Protein AF-X0TJZ3-F1 (afdb_monomer_lite)

Foldseek 3Di:
DFAAQAWWKKKKKWAAWKWKDFPPDTDTDDHHHQDIDIDIGTHDHGATDIDMDGDDDPVDDPPDPDDPDDDTDIAIFIGDPDDPDDDGHHGDHDDDDPVLVVLLVVLVVVVVVVVVVLCVVCVVLCVVPVVLLVVLVVQLVCLLPPNDQDPVDGSVNSLVVNLVVLVVQCVVDDVLSSLSSSLVSQLVSLLSVLCSVDVDQQDADDDDPPDPVVVLLQLLVQCVVPVDLCSPHRQPPPPNVSSVVNNVCCSRVNRRPSSVSSVVSSVVSVVVSCVRNVD

Radius of gyration: 23.25 Å; chains: 1; bounding box: 52×53×60 Å

Sequence (279 aa):
IVDAFKSSQVKVIYVGEATVDLGNGPTSLPPSYDRPATAILPLSSGDQRVVVEFHFDDGYRTGQPEPAGPYAMMKMHLLEGGQEDPAPSPLTTSSPLLIYQSIAILADMIILAFFLGLLALYWKCIKADWWVLAATAVLGAVIFYYLPESRWLPKTRAILVLIGLLFLYMLASRRRRGLVTTYFALLYLGVLRSLLYVPALNTVLLRIGGSDFLTYESFARTILETGSLEGGEAIFYYQPLFRYFSYVTHFILGDGDPLIAILALTFLNFGVFLMFTKL

Organism: NCBI:txid412755

Structure (mmCIF, N/CA/C/O backbone):
data_AF-X0TJZ3-F1
#
_entry.id   AF-X0TJZ3-F1
#
loop_
_atom_site.group_PDB
_atom_site.id
_atom_site.type_symbol
_atom_site.label_atom_id
_atom_site.label_alt_id
_atom_site.label_comp_id
_atom_site.label_asym_id
_atom_site.label_entity_id
_atom_site.label_seq_id
_atom_site.pdbx_PDB_ins_code
_atom_site.Cartn_x
_atom_site.Cartn_y
_atom_site.Cartn_z
_atom_site.occupancy
_atom_site.B_iso_or_equiv
_atom_site.auth_seq_id
_atom_site.auth_comp_id
_atom_site.auth_asym_id
_atom_site.auth_atom_id
_atom_site.pdbx_PDB_model_num
ATOM 1 N N . ILE A 1 1 ? 18.499 -0.710 -9.870 1.00 52.31 1 ILE A N 1
ATOM 2 C CA . ILE A 1 1 ? 19.696 -1.576 -9.909 1.00 52.31 1 ILE A CA 1
ATOM 3 C C . ILE A 1 1 ? 19.254 -2.925 -9.372 1.00 52.31 1 ILE A C 1
ATOM 5 O O . ILE A 1 1 ? 18.538 -2.926 -8.378 1.00 52.31 1 ILE A O 1
ATOM 9 N N . VAL A 1 2 ? 19.547 -4.017 -10.068 1.00 56.28 2 VAL A N 1
ATOM 10 C CA . VAL A 1 2 ? 19.201 -5.388 -9.674 1.00 56.28 2 VAL A CA 1
ATOM 11 C C . VAL A 1 2 ? 20.479 -6.087 -9.240 1.00 56.28 2 VAL A C 1
ATOM 13 O O . VAL A 1 2 ? 21.475 -5.978 -9.951 1.00 56.28 2 VAL A O 1
ATOM 16 N N . ASP A 1 3 ? 20.432 -6.782 -8.106 1.00 52.56 3 ASP A N 1
ATOM 17 C CA . ASP A 1 3 ? 21.561 -7.553 -7.581 1.00 52.56 3 ASP A CA 1
ATOM 18 C C . ASP A 1 3 ? 21.478 -9.005 -8.079 1.00 52.56 3 ASP A C 1
ATOM 20 O O . ASP A 1 3 ? 20.455 -9.676 -7.903 1.00 52.56 3 ASP A O 1
ATOM 24 N N . ALA A 1 4 ? 22.537 -9.485 -8.733 1.00 57.78 4 ALA A N 1
ATOM 25 C CA . ALA A 1 4 ? 22.659 -10.859 -9.207 1.00 57.78 4 ALA A CA 1
ATOM 26 C C . ALA A 1 4 ? 23.949 -11.499 -8.671 1.00 57.78 4 ALA A C 1
ATOM 28 O O . ALA A 1 4 ? 25.052 -11.226 -9.149 1.00 57.78 4 ALA A O 1
ATOM 29 N N . PHE A 1 5 ? 23.814 -12.419 -7.712 1.00 49.56 5 PHE A N 1
ATOM 30 C CA . PHE A 1 5 ? 24.945 -13.064 -7.029 1.00 49.56 5 PHE A CA 1
ATOM 31 C C . PHE A 1 5 ? 25.794 -13.992 -7.927 1.00 49.56 5 PHE A C 1
ATOM 33 O O . PHE A 1 5 ? 26.926 -14.325 -7.571 1.00 49.56 5 PHE A O 1
ATOM 40 N N . LYS A 1 6 ? 25.280 -14.420 -9.091 1.00 58.16 6 LYS A N 1
ATOM 41 C CA . LYS A 1 6 ? 25.978 -15.239 -10.108 1.00 58.16 6 LYS A CA 1
ATOM 42 C C . LYS A 1 6 ? 25.547 -14.829 -11.518 1.00 58.16 6 LYS A C 1
ATOM 44 O O . LYS A 1 6 ? 24.499 -14.204 -11.671 1.00 58.16 6 LYS A O 1
ATOM 49 N N . SER A 1 7 ? 26.314 -15.225 -12.543 1.00 56.81 7 SER A N 1
ATOM 50 C CA . SER A 1 7 ? 25.877 -15.130 -13.945 1.00 56.81 7 SER A CA 1
ATOM 51 C C . SER A 1 7 ? 24.510 -15.796 -14.089 1.00 56.81 7 SER A C 1
ATOM 53 O O . SER A 1 7 ? 24.392 -17.017 -13.943 1.00 56.81 7 SER A O 1
ATOM 55 N N . SER A 1 8 ? 23.488 -14.984 -14.314 1.00 73.56 8 SER A N 1
ATOM 56 C CA . SER A 1 8 ? 22.093 -15.413 -14.299 1.00 73.56 8 SER A CA 1
ATOM 57 C C . SER A 1 8 ? 21.457 -15.053 -15.629 1.00 73.56 8 SER A C 1
ATOM 59 O O . SER A 1 8 ? 22.010 -14.288 -16.421 1.00 73.56 8 SER A O 1
ATOM 61 N N . GLN A 1 9 ? 20.302 -15.633 -15.911 1.00 84.31 9 GLN A N 1
ATOM 62 C CA . GLN A 1 9 ? 19.506 -15.227 -17.061 1.00 84.31 9 GLN A CA 1
ATOM 63 C C . GLN A 1 9 ? 18.245 -14.534 -16.568 1.00 84.31 9 GLN A C 1
ATOM 65 O O . GLN A 1 9 ? 17.742 -14.834 -15.489 1.00 84.31 9 GLN A O 1
ATOM 70 N N . VAL A 1 10 ? 17.725 -13.601 -17.354 1.00 87.56 10 VAL A N 1
ATOM 71 C CA . VAL A 1 10 ? 16.434 -12.971 -17.095 1.00 87.56 10 VAL A CA 1
ATOM 72 C C . VAL A 1 10 ? 15.446 -13.492 -18.120 1.00 87.56 10 VAL A C 1
ATOM 74 O O . VAL A 1 10 ? 15.625 -13.301 -19.323 1.00 87.56 10 VAL A O 1
ATOM 77 N N . LYS A 1 11 ? 14.394 -14.148 -17.637 1.00 90.06 11 LYS A N 1
ATOM 78 C CA . LYS A 1 11 ? 13.241 -14.543 -18.443 1.00 90.06 11 LYS A CA 1
ATOM 79 C C . LYS A 1 11 ? 12.261 -13.381 -18.488 1.00 90.06 11 LYS A C 1
ATOM 81 O O . LYS A 1 11 ? 11.701 -13.007 -17.459 1.00 90.06 11 LYS A O 1
ATOM 86 N N . VAL A 1 12 ? 12.042 -12.841 -19.677 1.00 91.19 12 VAL A N 1
ATOM 87 C CA . VAL A 1 12 ? 11.081 -11.772 -19.950 1.00 91.19 12 VAL A CA 1
ATOM 88 C C . VAL A 1 12 ? 9.867 -12.379 -20.643 1.00 91.19 12 VAL A C 1
ATOM 90 O O . VAL A 1 12 ? 10.016 -12.993 -21.695 1.00 91.19 12 VAL A O 1
ATOM 93 N N . ILE A 1 13 ? 8.676 -12.228 -20.067 1.00 92.69 13 ILE A N 1
ATOM 94 C CA . ILE A 1 13 ? 7.401 -12.652 -20.661 1.00 92.69 13 ILE A CA 1
ATOM 95 C C . ILE A 1 13 ? 6.588 -11.399 -20.958 1.00 92.69 13 ILE A C 1
ATOM 97 O O . ILE A 1 13 ? 6.326 -10.625 -20.038 1.00 92.69 13 ILE A O 1
ATOM 101 N N . TYR A 1 14 ? 6.182 -11.195 -22.209 1.00 93.69 14 TYR A N 1
ATOM 102 C CA . TYR A 1 14 ? 5.558 -9.939 -22.624 1.00 93.69 14 TYR A CA 1
ATOM 103 C C . TYR A 1 14 ? 4.469 -10.108 -23.689 1.00 93.69 14 TYR A C 1
ATOM 105 O O . TYR A 1 14 ? 4.455 -11.089 -24.433 1.00 93.69 14 TYR A O 1
ATOM 113 N N . VAL A 1 15 ? 3.558 -9.135 -23.739 1.00 94.31 15 VAL A N 1
ATOM 114 C CA . VAL A 1 15 ? 2.579 -8.913 -24.813 1.00 94.31 15 VAL A CA 1
ATOM 115 C C . VAL A 1 15 ? 2.671 -7.433 -25.185 1.00 94.31 15 VAL A C 1
ATOM 117 O O . VAL A 1 15 ? 2.317 -6.589 -24.366 1.00 94.31 15 VAL A O 1
ATOM 120 N N . GLY A 1 16 ? 3.187 -7.129 -26.373 1.00 93.44 16 GLY A N 1
ATOM 121 C CA . GLY A 1 16 ? 3.505 -5.789 -26.866 1.00 93.44 16 GLY A CA 1
ATOM 122 C C . GLY A 1 16 ? 4.901 -5.720 -27.486 1.00 93.44 16 GLY A C 1
ATOM 123 O O . GLY A 1 16 ? 5.438 -6.723 -27.967 1.00 93.44 16 GLY A O 1
ATOM 124 N N . GLU A 1 17 ? 5.491 -4.534 -27.430 1.00 93.94 17 GLU A N 1
ATOM 125 C CA . GLU A 1 17 ? 6.853 -4.222 -27.861 1.00 93.94 17 GLU A CA 1
ATOM 126 C C . GLU A 1 17 ? 7.692 -3.816 -26.652 1.00 93.94 17 GLU A C 1
ATOM 128 O O . GLU A 1 17 ? 7.218 -3.100 -25.767 1.00 93.94 17 GLU A O 1
ATOM 133 N N . ALA A 1 18 ? 8.940 -4.277 -26.589 1.00 94.56 18 ALA A N 1
ATOM 134 C CA . ALA A 1 18 ? 9.814 -3.943 -25.476 1.00 94.56 18 ALA A CA 1
ATOM 135 C C . ALA A 1 18 ? 11.279 -3.834 -25.881 1.00 94.56 18 ALA A C 1
ATOM 137 O O . ALA A 1 18 ? 11.797 -4.668 -26.623 1.00 94.56 18 ALA A O 1
ATOM 138 N N . THR A 1 19 ? 11.963 -2.861 -25.295 1.00 95.31 19 THR A N 1
ATOM 139 C CA . THR A 1 19 ? 13.419 -2.753 -25.309 1.00 95.31 19 THR A CA 1
ATOM 140 C C . THR A 1 19 ? 13.915 -2.888 -23.878 1.00 95.31 19 THR A C 1
ATOM 142 O O . THR A 1 19 ? 13.468 -2.170 -22.985 1.00 95.31 19 THR A O 1
ATOM 145 N N . VAL A 1 20 ? 14.825 -3.832 -23.649 1.00 93.31 20 VAL A N 1
ATOM 146 C CA . VAL A 1 20 ? 15.376 -4.126 -22.323 1.00 93.31 20 VAL A CA 1
ATOM 147 C C . VAL A 1 20 ? 16.876 -3.867 -22.342 1.00 93.31 20 VAL A C 1
ATOM 149 O O . VAL A 1 20 ? 17.602 -4.489 -23.114 1.00 93.31 20 VAL A O 1
ATOM 152 N N . ASP A 1 21 ? 17.348 -2.976 -21.477 1.00 92.25 21 ASP A N 1
ATOM 153 C CA . ASP A 1 21 ? 18.772 -2.743 -21.231 1.00 92.25 21 ASP A CA 1
ATOM 154 C C . ASP A 1 21 ? 19.150 -3.300 -19.852 1.00 92.25 21 ASP A C 1
ATOM 156 O O . ASP A 1 21 ? 18.583 -2.907 -18.829 1.00 92.25 21 ASP A O 1
ATOM 160 N N . LEU A 1 22 ? 20.097 -4.243 -19.845 1.00 88.06 22 LEU A N 1
ATOM 161 C CA . LEU A 1 22 ? 20.636 -4.906 -18.649 1.00 88.06 22 LEU A CA 1
ATOM 162 C C . LEU A 1 22 ? 22.089 -4.489 -18.353 1.00 88.06 22 LEU A C 1
ATOM 164 O O . LEU A 1 22 ? 22.830 -5.253 -17.737 1.00 88.06 22 LEU A O 1
ATOM 168 N N . GLY A 1 23 ? 22.527 -3.324 -18.839 1.00 82.31 23 GLY A N 1
ATOM 169 C CA . GLY A 1 23 ? 23.889 -2.806 -18.655 1.00 82.31 23 GLY A CA 1
ATOM 170 C C . GLY A 1 23 ? 24.872 -3.190 -19.768 1.00 82.31 23 GLY A C 1
ATOM 171 O O . GLY A 1 23 ? 25.963 -2.630 -19.839 1.00 82.31 23 GLY A O 1
ATOM 172 N N . ASN A 1 24 ? 24.471 -4.087 -20.673 1.00 79.44 24 ASN A N 1
ATOM 173 C CA . ASN A 1 24 ? 25.230 -4.465 -21.873 1.00 79.44 24 ASN A CA 1
ATOM 174 C C . ASN A 1 24 ? 24.695 -3.779 -23.148 1.00 79.44 24 ASN A C 1
ATOM 176 O O . ASN A 1 24 ? 25.050 -4.174 -24.259 1.00 79.44 24 ASN A O 1
ATOM 180 N N . GLY A 1 25 ? 23.844 -2.761 -22.985 1.00 84.19 25 GLY A N 1
ATOM 181 C CA . GLY A 1 25 ? 23.170 -2.046 -24.061 1.00 84.19 25 GLY A CA 1
ATOM 182 C C . GLY A 1 25 ? 21.734 -2.534 -24.301 1.00 84.19 25 GLY A C 1
ATOM 183 O O . GLY A 1 25 ? 21.345 -3.620 -23.853 1.00 84.19 25 GLY A O 1
ATOM 184 N N . PRO A 1 26 ? 20.928 -1.731 -25.016 1.00 90.88 26 PRO A N 1
ATOM 185 C CA . PRO A 1 26 ? 19.522 -2.025 -25.254 1.00 90.88 26 PRO A CA 1
ATOM 186 C C . PRO A 1 26 ? 19.350 -3.235 -26.180 1.00 90.88 26 PRO A C 1
ATOM 188 O O . PRO A 1 26 ? 19.885 -3.275 -27.288 1.00 90.88 26 PRO A O 1
ATOM 191 N N . THR A 1 27 ? 18.556 -4.209 -25.741 1.00 93.19 27 THR A N 1
ATOM 192 C CA . THR A 1 27 ? 18.126 -5.363 -26.540 1.00 93.19 27 THR A CA 1
ATOM 193 C C . THR A 1 27 ? 16.651 -5.211 -26.892 1.00 93.19 27 THR A C 1
ATOM 195 O O . THR A 1 27 ? 15.794 -5.220 -26.008 1.00 93.19 27 THR A O 1
ATOM 198 N N . SER A 1 28 ? 16.346 -5.074 -28.183 1.00 94.69 28 SER A N 1
ATOM 199 C CA . SER A 1 28 ? 14.967 -5.003 -28.675 1.00 94.69 28 SER A CA 1
ATOM 200 C C . SER A 1 28 ? 14.359 -6.405 -28.766 1.00 94.69 28 SER A C 1
ATOM 202 O O . SER A 1 28 ? 14.962 -7.318 -29.339 1.00 94.69 28 SER A O 1
ATOM 204 N N . LEU A 1 29 ? 13.181 -6.583 -28.172 1.00 94.31 29 LEU A N 1
ATOM 205 C CA . LEU A 1 29 ? 12.413 -7.821 -28.229 1.00 94.31 29 LEU A CA 1
ATOM 206 C C . LEU A 1 29 ? 11.457 -7.788 -29.434 1.00 94.31 29 LEU A C 1
ATOM 208 O O . LEU A 1 29 ? 10.879 -6.737 -29.714 1.00 94.31 29 LEU A O 1
ATOM 212 N N . PRO A 1 30 ? 11.261 -8.913 -30.148 1.00 93.75 30 PRO A N 1
ATOM 213 C CA . PRO A 1 30 ? 10.323 -8.965 -31.266 1.00 93.75 30 PRO A CA 1
ATOM 214 C C . PRO A 1 30 ? 8.898 -8.556 -30.849 1.00 93.75 30 PRO A C 1
ATOM 216 O O . PRO A 1 30 ? 8.436 -9.013 -29.810 1.00 93.75 30 PRO A O 1
ATOM 219 N N . PRO A 1 31 ? 8.162 -7.763 -31.646 1.00 93.50 31 PRO A N 1
ATOM 220 C CA . PRO A 1 31 ? 6.778 -7.409 -31.329 1.00 93.50 31 PRO A CA 1
ATOM 221 C C . PRO A 1 31 ? 5.897 -8.662 -31.200 1.00 93.50 31 PRO A C 1
ATOM 223 O O . PRO A 1 31 ? 5.960 -9.561 -32.044 1.00 93.50 31 PRO A O 1
ATOM 226 N N . SER A 1 32 ? 5.051 -8.724 -30.166 1.00 93.88 32 SER A N 1
ATOM 227 C CA . SER A 1 32 ? 4.095 -9.826 -29.980 1.00 93.88 32 SER A CA 1
ATOM 228 C C . SER A 1 32 ? 2.805 -9.359 -29.312 1.00 93.88 32 SER A C 1
ATOM 230 O O . SER A 1 32 ? 2.753 -9.232 -28.093 1.00 93.88 32 SER A O 1
ATOM 232 N N . TYR A 1 33 ? 1.749 -9.154 -30.098 1.00 91.88 33 TYR A N 1
ATOM 233 C CA . TYR A 1 33 ? 0.457 -8.652 -29.611 1.00 91.88 33 TYR A CA 1
ATOM 234 C C . TYR A 1 33 ? -0.604 -9.745 -29.439 1.00 91.88 33 TYR A C 1
ATOM 236 O O . TYR A 1 33 ? -1.463 -9.619 -28.579 1.00 91.88 33 TYR A O 1
ATOM 244 N N . ASP A 1 34 ? -0.524 -10.848 -30.189 1.00 90.00 34 ASP A N 1
ATOM 245 C CA . ASP A 1 34 ? -1.581 -11.877 -30.194 1.00 90.00 34 ASP A CA 1
ATOM 246 C C . ASP A 1 34 ? -1.422 -12.937 -29.095 1.00 90.00 34 ASP A C 1
ATOM 248 O O . ASP A 1 34 ? -2.356 -13.673 -28.770 1.00 90.00 34 ASP A O 1
ATOM 252 N N . ARG A 1 35 ? -0.215 -13.069 -28.534 1.00 91.38 35 ARG A N 1
ATOM 253 C CA . ARG A 1 35 ? 0.112 -14.070 -27.511 1.00 91.38 35 ARG A CA 1
ATOM 254 C C . ARG A 1 35 ? 1.299 -13.636 -26.649 1.00 91.38 35 ARG A C 1
ATOM 256 O O . ARG A 1 35 ? 2.151 -12.892 -27.137 1.00 91.38 35 ARG A O 1
ATOM 263 N N . PRO A 1 36 ? 1.416 -14.148 -25.411 1.00 92.81 36 PRO A N 1
ATOM 264 C CA . PRO A 1 36 ? 2.615 -13.956 -24.604 1.00 92.81 36 PRO A CA 1
ATOM 265 C C . PRO A 1 36 ? 3.854 -14.529 -25.302 1.00 92.81 36 PRO A C 1
ATOM 267 O O . PRO A 1 36 ? 3.919 -15.730 -25.580 1.00 92.81 36 PRO A O 1
ATOM 270 N N . ALA A 1 37 ? 4.840 -13.677 -25.566 1.00 93.69 37 ALA A N 1
ATOM 271 C CA . ALA A 1 37 ? 6.166 -14.071 -26.023 1.00 93.69 37 ALA A CA 1
ATOM 272 C C . ALA A 1 37 ? 7.119 -14.192 -24.831 1.00 93.69 37 ALA A C 1
ATOM 274 O O . ALA A 1 37 ? 6.921 -13.570 -23.789 1.00 93.69 37 ALA A O 1
ATOM 275 N N . THR A 1 38 ? 8.153 -15.021 -24.972 1.00 92.81 38 THR A N 1
ATOM 276 C CA . THR A 1 38 ? 9.206 -15.183 -23.963 1.00 92.81 38 THR A CA 1
ATOM 277 C C . THR A 1 38 ? 10.563 -14.908 -24.592 1.00 92.81 38 THR A C 1
ATOM 279 O O . THR A 1 38 ? 10.877 -15.466 -25.640 1.00 92.81 38 THR A O 1
ATOM 282 N N . ALA A 1 39 ? 11.370 -14.082 -23.936 1.00 91.50 39 ALA A N 1
ATOM 283 C CA . ALA A 1 39 ? 12.769 -13.849 -24.268 1.00 91.50 39 ALA A CA 1
ATOM 284 C C . ALA A 1 39 ? 13.651 -14.182 -23.061 1.00 91.50 39 ALA A C 1
ATOM 286 O O . ALA A 1 39 ? 13.249 -13.979 -21.916 1.00 91.50 39 ALA A O 1
ATOM 287 N N . ILE A 1 40 ? 14.848 -14.705 -23.314 1.00 90.19 40 ILE A N 1
ATOM 288 C CA . ILE A 1 40 ? 15.842 -14.990 -22.278 1.00 90.19 40 ILE A CA 1
ATOM 289 C C . ILE A 1 40 ? 17.053 -14.119 -22.568 1.00 90.19 40 ILE A C 1
ATOM 291 O O . ILE A 1 40 ? 17.646 -14.217 -23.641 1.00 90.19 40 ILE A O 1
ATOM 295 N N . LEU A 1 41 ? 17.397 -13.260 -21.616 1.00 89.56 41 LEU A N 1
ATOM 296 C CA . LEU A 1 41 ? 18.488 -12.303 -21.745 1.00 89.56 41 LEU A CA 1
ATOM 297 C C . LEU A 1 41 ? 19.602 -12.640 -20.745 1.00 89.56 41 LEU A C 1
ATOM 299 O O . LEU A 1 41 ? 19.302 -12.992 -19.601 1.00 89.56 41 LEU A O 1
ATOM 303 N N . PRO A 1 42 ? 20.882 -12.554 -21.140 1.00 87.19 42 PRO A N 1
ATOM 304 C CA . PRO A 1 42 ? 21.989 -12.750 -20.214 1.00 87.19 42 PRO A CA 1
ATOM 305 C C . PRO A 1 42 ? 22.074 -11.578 -19.229 1.00 87.19 42 PRO A C 1
ATOM 307 O O . PRO A 1 42 ? 22.006 -10.417 -19.634 1.00 87.19 42 PRO A O 1
ATOM 310 N N . LEU A 1 43 ? 22.270 -11.881 -17.945 1.00 84.62 43 LEU A N 1
ATOM 311 C CA . LEU A 1 43 ? 22.501 -10.895 -16.895 1.00 84.62 43 LEU A CA 1
ATOM 312 C C . LEU A 1 43 ? 23.883 -11.116 -16.272 1.00 84.62 43 LEU A C 1
ATOM 314 O O . LEU A 1 43 ? 24.190 -12.184 -15.729 1.00 84.62 43 LEU A O 1
ATOM 318 N N . SER A 1 44 ? 24.718 -10.085 -16.369 1.00 80.19 44 SER A N 1
ATOM 319 C CA . SER A 1 44 ? 26.030 -10.039 -15.726 1.00 80.19 44 SER A CA 1
ATOM 320 C C . SER A 1 44 ? 25.878 -10.070 -14.202 1.00 80.19 44 SER A C 1
ATOM 322 O O . SER A 1 44 ? 24.912 -9.541 -13.660 1.00 80.19 44 SER A O 1
ATOM 324 N N . SER A 1 45 ? 26.840 -10.671 -13.500 1.00 76.81 45 SER A N 1
ATOM 325 C CA . SER A 1 45 ? 26.853 -10.674 -12.033 1.00 76.81 45 SER A CA 1
ATOM 326 C C . SER A 1 45 ? 27.029 -9.266 -11.454 1.00 76.81 45 SER A C 1
ATOM 328 O O . SER A 1 45 ? 27.718 -8.430 -12.048 1.00 76.81 45 SER A O 1
ATOM 330 N N . GLY A 1 46 ? 26.492 -9.053 -10.256 1.00 76.00 46 GLY A N 1
ATOM 331 C CA . GLY A 1 46 ? 26.552 -7.801 -9.508 1.00 76.00 46 GLY A CA 1
ATOM 332 C C . GLY A 1 46 ? 25.387 -6.857 -9.801 1.00 76.00 46 GLY A C 1
ATOM 333 O O . GLY A 1 46 ? 24.392 -7.232 -10.415 1.00 76.00 46 GLY A O 1
ATOM 334 N N . ASP A 1 47 ? 25.547 -5.619 -9.346 1.00 77.12 47 ASP A N 1
ATOM 335 C CA . ASP A 1 47 ? 24.549 -4.560 -9.427 1.00 77.12 47 ASP A CA 1
ATOM 336 C C . ASP A 1 47 ? 24.427 -4.002 -10.854 1.00 77.12 47 ASP A C 1
ATOM 338 O O . ASP A 1 47 ? 25.296 -3.267 -11.329 1.00 77.12 47 ASP A O 1
ATOM 342 N N . GLN A 1 48 ? 23.324 -4.320 -11.538 1.00 81.88 48 GLN A N 1
ATOM 343 C CA . GLN A 1 48 ? 23.057 -3.851 -12.904 1.00 81.88 48 GLN A CA 1
ATOM 344 C C . GLN A 1 48 ? 21.887 -2.869 -12.951 1.00 81.88 48 GLN A C 1
ATOM 346 O O . GLN A 1 48 ? 20.831 -3.084 -12.346 1.00 81.88 48 GLN A O 1
ATOM 351 N N . ARG A 1 49 ? 22.030 -1.768 -13.697 1.00 85.12 49 ARG A N 1
ATOM 352 C CA . ARG A 1 49 ? 20.884 -0.905 -14.014 1.00 85.12 49 ARG A CA 1
ATOM 353 C C . ARG A 1 49 ? 20.012 -1.634 -15.035 1.00 85.12 49 ARG A C 1
ATOM 355 O O . ARG A 1 49 ? 20.484 -1.968 -16.109 1.00 85.12 49 ARG A O 1
ATOM 362 N N . VAL A 1 50 ? 18.745 -1.840 -14.687 1.00 87.94 50 VAL A N 1
ATOM 363 C CA . VAL A 1 50 ? 17.741 -2.412 -15.586 1.00 87.94 50 VAL A CA 1
ATOM 364 C C . VAL A 1 50 ? 16.830 -1.289 -16.054 1.00 87.94 50 VAL A C 1
ATOM 366 O O . VAL A 1 50 ? 16.246 -0.590 -15.222 1.00 87.94 50 VAL A O 1
ATOM 369 N N . VAL A 1 51 ? 16.741 -1.105 -17.368 1.00 90.56 51 VAL A N 1
ATOM 370 C CA . VAL A 1 51 ? 15.821 -0.159 -18.009 1.00 90.56 51 VAL A CA 1
ATOM 371 C C . VAL A 1 51 ? 14.936 -0.944 -18.963 1.00 90.56 51 VAL A C 1
ATOM 373 O O . VAL A 1 51 ? 15.428 -1.746 -19.753 1.00 90.56 51 VAL A O 1
ATOM 376 N N . VAL A 1 52 ? 13.627 -0.731 -18.862 1.00 90.75 52 VAL A N 1
ATOM 377 C CA . VAL A 1 52 ? 12.641 -1.359 -19.739 1.00 90.75 52 VAL A CA 1
ATOM 378 C C . VAL A 1 52 ? 11.803 -0.259 -20.358 1.00 90.75 52 VAL A C 1
ATOM 380 O O . VAL A 1 52 ? 11.098 0.460 -19.652 1.00 90.75 52 VAL A O 1
ATOM 383 N N . GLU A 1 53 ? 11.876 -0.149 -21.674 1.00 93.25 53 GLU A N 1
ATOM 384 C CA . GLU A 1 53 ? 10.934 0.628 -22.465 1.00 93.25 53 GLU A CA 1
ATOM 385 C C . GLU A 1 53 ? 9.893 -0.346 -22.996 1.00 93.25 53 GLU A C 1
ATOM 387 O O . GLU A 1 53 ? 10.237 -1.309 -23.676 1.00 93.25 53 GLU A O 1
ATOM 392 N N . PHE A 1 54 ? 8.631 -0.137 -22.641 1.00 91.56 54 PHE A N 1
ATOM 393 C CA . PHE A 1 54 ? 7.538 -1.021 -23.021 1.00 91.56 54 PHE A CA 1
ATOM 394 C C . PHE A 1 54 ? 6.438 -0.217 -23.700 1.00 91.56 54 PHE A C 1
ATOM 396 O O . PHE A 1 54 ? 6.004 0.815 -23.184 1.00 91.56 54 PHE A O 1
ATOM 403 N N . HIS A 1 55 ? 5.984 -0.710 -24.846 1.00 91.12 55 HIS A N 1
ATOM 404 C CA . HIS A 1 55 ? 4.910 -0.121 -25.620 1.00 91.12 55 HIS A CA 1
ATOM 405 C C . HIS A 1 55 ? 3.829 -1.164 -25.903 1.00 91.12 55 HIS A C 1
ATOM 407 O O . HIS A 1 55 ? 4.105 -2.306 -26.273 1.00 91.12 55 HIS A O 1
ATOM 413 N N . PHE A 1 56 ? 2.576 -0.758 -25.731 1.00 89.38 56 PHE A N 1
ATOM 414 C CA . PHE A 1 56 ? 1.416 -1.577 -26.033 1.00 89.38 56 PHE A CA 1
ATOM 415 C C . PHE A 1 56 ? 0.300 -0.691 -26.588 1.00 89.38 56 PHE A C 1
ATOM 417 O O . PHE A 1 56 ? -0.104 0.273 -25.940 1.00 89.38 56 PHE A O 1
ATOM 424 N N . ASP A 1 57 ? -0.196 -1.047 -27.769 1.00 87.50 57 ASP A N 1
ATOM 425 C CA . ASP A 1 57 ? -1.406 -0.509 -28.385 1.00 87.50 57 ASP A CA 1
ATOM 426 C C . ASP A 1 57 ? -2.185 -1.701 -28.953 1.00 87.50 57 ASP A C 1
ATOM 428 O O . ASP A 1 57 ? -1.728 -2.370 -29.878 1.00 87.50 57 ASP A O 1
ATOM 432 N N . ASP A 1 58 ? -3.339 -2.000 -28.367 1.00 83.25 58 ASP A N 1
ATOM 433 C CA . ASP A 1 58 ? -4.283 -3.018 -28.845 1.00 83.25 58 ASP A CA 1
ATOM 434 C C . ASP A 1 58 ? -5.259 -2.459 -29.894 1.00 83.25 58 ASP A C 1
ATOM 436 O O . ASP A 1 58 ? -6.200 -3.139 -30.308 1.00 83.25 58 ASP A O 1
ATOM 440 N N . GLY A 1 59 ? -5.072 -1.202 -30.310 1.00 84.44 59 GLY A N 1
ATOM 441 C CA . GLY A 1 59 ? -5.962 -0.500 -31.225 1.00 84.44 59 GLY A CA 1
ATOM 442 C C . GLY A 1 59 ? -7.313 -0.130 -30.608 1.00 84.44 59 GLY A C 1
ATOM 443 O O . GLY A 1 59 ? -8.128 0.494 -31.293 1.00 84.44 59 GLY A O 1
ATOM 444 N N . TYR A 1 60 ? -7.566 -0.459 -29.334 1.00 81.88 60 TYR A N 1
ATOM 445 C CA . TYR A 1 60 ? -8.823 -0.143 -28.667 1.00 81.88 60 TYR A CA 1
ATOM 446 C C . TYR A 1 60 ? -8.959 1.362 -28.464 1.00 81.88 60 TYR A C 1
ATOM 448 O O . TYR A 1 60 ? -8.012 2.067 -28.102 1.00 81.88 60 TYR A O 1
ATOM 456 N N . ARG A 1 61 ? -10.166 1.876 -28.695 1.00 84.19 61 ARG A N 1
ATOM 457 C CA . ARG A 1 61 ? -10.502 3.289 -28.505 1.00 84.19 61 ARG A CA 1
ATOM 458 C C . ARG A 1 61 ? -11.829 3.402 -27.758 1.00 84.19 61 ARG A C 1
ATOM 460 O O . ARG A 1 61 ? -12.729 2.580 -27.929 1.00 84.19 61 ARG A O 1
ATOM 467 N N . THR A 1 62 ? -11.960 4.443 -26.936 1.00 78.25 62 THR A N 1
ATOM 468 C CA . THR A 1 62 ? -13.140 4.689 -26.095 1.00 78.25 62 THR A CA 1
ATOM 469 C C . THR A 1 62 ? -14.435 4.667 -26.910 1.00 78.25 62 THR A C 1
ATOM 471 O O . THR A 1 62 ? -14.557 5.377 -27.907 1.00 78.25 62 THR A O 1
ATOM 474 N N . GLY A 1 63 ? -15.417 3.879 -26.465 1.00 81.56 63 GLY A N 1
ATOM 475 C CA . GLY A 1 63 ? -16.718 3.729 -27.131 1.00 81.56 63 GLY A CA 1
ATOM 476 C C . GLY A 1 63 ? -16.839 2.487 -28.019 1.00 81.56 63 GLY A C 1
ATOM 477 O O . GLY A 1 63 ? -17.927 2.214 -28.525 1.00 81.56 63 GLY A O 1
ATOM 478 N N . GLN A 1 64 ? -15.761 1.719 -28.186 1.00 83.81 64 GLN A N 1
ATOM 479 C CA . GLN A 1 64 ? -15.799 0.388 -28.790 1.00 83.81 64 GLN A CA 1
ATOM 480 C C . GLN A 1 64 ? -16.074 -0.697 -27.733 1.00 83.81 64 GLN A C 1
ATOM 482 O O . GLN A 1 64 ? -15.901 -0.445 -26.538 1.00 83.81 64 GLN A O 1
ATOM 487 N N . PRO A 1 65 ? -16.535 -1.898 -28.131 1.00 83.19 65 PRO A N 1
ATOM 488 C CA . PRO A 1 65 ? -16.561 -3.042 -27.225 1.00 83.19 65 PRO A CA 1
ATOM 489 C C . PRO A 1 65 ? -15.145 -3.360 -26.730 1.00 83.19 65 PRO A C 1
ATOM 491 O O . PRO A 1 65 ? -14.189 -3.316 -27.502 1.00 83.19 65 PRO A O 1
ATOM 494 N N . GLU A 1 66 ? -15.027 -3.669 -25.439 1.00 80.62 66 GLU A N 1
ATOM 495 C CA . GLU A 1 66 ? -13.752 -4.009 -24.807 1.00 80.62 66 GLU A CA 1
ATOM 496 C C . GLU A 1 66 ? -13.138 -5.253 -25.480 1.00 80.62 66 GLU A C 1
ATOM 498 O O . GLU A 1 66 ? -13.848 -6.249 -25.681 1.00 80.62 66 GLU A O 1
ATOM 503 N N . PRO A 1 67 ? -11.849 -5.219 -25.868 1.00 80.25 67 PRO A N 1
ATOM 504 C CA . PRO A 1 67 ? -11.204 -6.345 -26.525 1.00 80.25 67 PRO A CA 1
ATOM 505 C C . PRO A 1 67 ? -11.110 -7.540 -25.573 1.00 80.25 67 PRO A C 1
ATOM 507 O O . PRO A 1 67 ? -10.908 -7.392 -24.369 1.00 80.25 67 PRO A O 1
ATOM 510 N N . ALA A 1 68 ? -11.203 -8.749 -26.133 1.00 82.88 68 ALA A N 1
ATOM 511 C CA . ALA A 1 68 ? -11.122 -10.002 -25.377 1.00 82.88 68 ALA A CA 1
ATOM 512 C C . ALA A 1 68 ? -9.704 -10.320 -24.846 1.00 82.88 68 ALA A C 1
ATOM 514 O O . ALA A 1 68 ? -9.509 -11.339 -24.181 1.00 82.88 68 ALA A O 1
ATOM 515 N N . GLY A 1 69 ? -8.723 -9.461 -25.139 1.00 83.44 69 GLY A N 1
ATOM 516 C CA . GLY A 1 69 ? -7.304 -9.666 -24.875 1.00 83.44 69 GLY A CA 1
ATOM 517 C C . GLY A 1 69 ? -6.563 -10.347 -26.040 1.00 83.44 69 GLY A C 1
ATOM 518 O O . GLY A 1 69 ? -7.155 -10.584 -27.094 1.00 83.44 69 GLY A O 1
ATOM 519 N N . PRO A 1 70 ? -5.276 -10.681 -25.852 1.00 86.50 70 PRO A N 1
ATOM 520 C CA . PRO A 1 70 ? -4.507 -10.519 -24.616 1.00 86.50 70 PRO A CA 1
ATOM 521 C C . PRO A 1 70 ? -4.225 -9.044 -24.278 1.00 86.50 70 PRO A C 1
ATOM 523 O O . PRO A 1 70 ? -4.057 -8.208 -25.156 1.00 86.50 70 PRO A O 1
ATOM 526 N N . TYR A 1 71 ? -4.191 -8.727 -22.983 1.00 86.38 71 TYR A N 1
ATOM 527 C CA . TYR A 1 71 ? -3.878 -7.381 -22.492 1.00 86.38 71 TYR A CA 1
ATOM 528 C C . TYR A 1 71 ? -2.368 -7.173 -22.350 1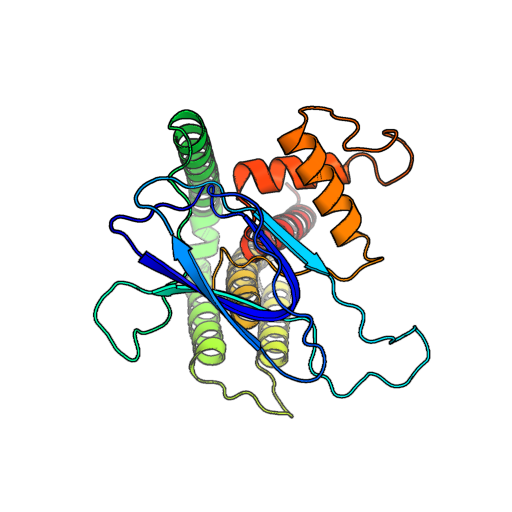.00 86.38 71 TYR A C 1
ATOM 530 O O . TYR A 1 71 ? -1.607 -8.144 -22.282 1.00 86.38 71 TYR A O 1
ATOM 538 N N . ALA A 1 72 ? -1.963 -5.906 -22.224 1.00 87.44 72 ALA A N 1
ATOM 539 C CA . ALA A 1 72 ? -0.597 -5.509 -21.907 1.00 87.44 72 ALA A CA 1
ATOM 540 C C . ALA A 1 72 ? -0.017 -6.369 -20.774 1.00 87.44 72 ALA A C 1
ATOM 542 O O . ALA A 1 72 ? -0.577 -6.455 -19.676 1.00 87.44 72 ALA A O 1
ATOM 543 N N . MET A 1 73 ? 1.119 -7.005 -21.040 1.00 89.94 73 MET A N 1
ATOM 544 C CA . MET A 1 73 ? 1.801 -7.848 -20.067 1.00 89.94 73 MET A CA 1
ATOM 545 C C . MET A 1 73 ? 3.301 -7.636 -20.178 1.00 89.94 73 MET A C 1
ATOM 547 O O . MET A 1 73 ? 3.854 -7.654 -21.272 1.00 89.94 73 MET A O 1
ATOM 551 N N . MET A 1 74 ? 3.953 -7.508 -19.028 1.00 89.50 74 MET A N 1
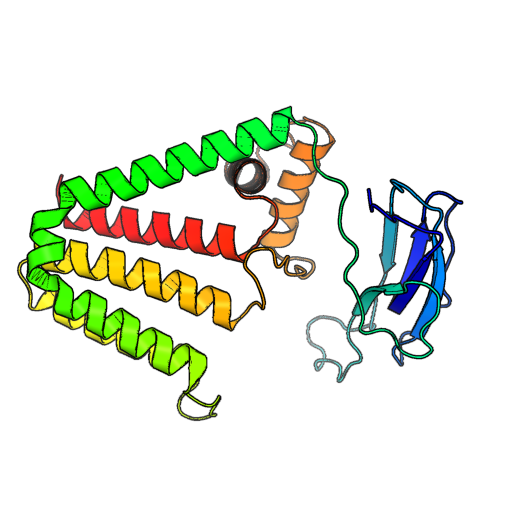ATOM 552 C CA . MET A 1 74 ? 5.401 -7.562 -18.897 1.00 89.50 74 MET A CA 1
ATOM 553 C C . MET A 1 74 ? 5.730 -8.222 -17.561 1.00 89.50 74 MET A C 1
ATOM 555 O O . MET A 1 74 ? 5.260 -7.789 -16.508 1.00 89.50 74 MET A O 1
ATOM 559 N N . LYS A 1 75 ? 6.511 -9.298 -17.599 1.00 89.38 75 LYS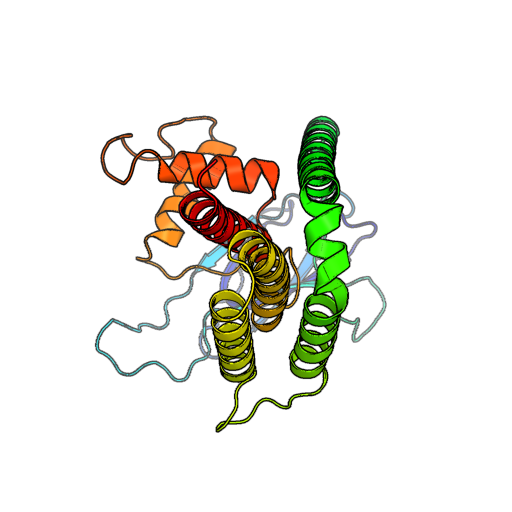 A N 1
ATOM 560 C CA . LYS A 1 75 ? 7.015 -9.999 -16.417 1.00 89.38 75 LYS A CA 1
ATOM 561 C C . LYS A 1 75 ? 8.486 -10.288 -16.617 1.00 89.38 75 LYS A C 1
ATOM 563 O O . LYS A 1 75 ? 8.881 -10.742 -17.687 1.00 89.38 75 LYS A O 1
ATOM 568 N N . MET A 1 76 ? 9.279 -10.073 -15.579 1.00 88.50 76 MET A N 1
ATOM 569 C CA . MET A 1 76 ? 10.701 -10.382 -15.588 1.00 88.50 76 MET A CA 1
ATOM 570 C C . MET A 1 76 ? 11.032 -11.255 -14.388 1.00 88.50 76 MET A C 1
ATOM 572 O O . MET A 1 76 ? 10.676 -10.927 -13.255 1.00 88.50 76 MET A O 1
ATOM 576 N N . HIS A 1 77 ? 11.705 -12.368 -14.651 1.00 87.31 77 HIS A N 1
ATOM 577 C CA . HIS A 1 77 ? 12.092 -13.343 -13.642 1.00 87.31 77 HIS A CA 1
ATOM 578 C C . HIS A 1 77 ? 13.576 -13.641 -13.749 1.00 87.31 77 HIS A C 1
ATOM 580 O O . HIS A 1 77 ? 14.104 -13.771 -14.855 1.00 87.31 77 HIS A O 1
ATOM 586 N N . LEU A 1 78 ? 14.231 -13.784 -12.604 1.00 85.25 78 LEU A N 1
ATOM 587 C CA . LEU A 1 78 ? 15.593 -14.283 -12.545 1.00 85.25 78 LEU A CA 1
ATOM 588 C C . LEU A 1 78 ? 15.573 -15.809 -12.699 1.00 85.25 78 LEU A C 1
ATOM 590 O O . LEU A 1 78 ? 14.804 -16.502 -12.032 1.00 85.25 78 LEU A O 1
ATOM 594 N N . LEU A 1 79 ? 16.424 -16.320 -13.580 1.00 81.25 79 LEU A N 1
ATOM 595 C CA . LEU A 1 79 ? 16.732 -17.734 -13.730 1.00 81.25 79 LEU A CA 1
ATOM 596 C C . LEU A 1 79 ? 18.122 -17.973 -13.137 1.00 81.25 79 LEU A C 1
ATOM 598 O O . LEU A 1 79 ? 19.134 -17.547 -13.704 1.00 81.25 79 LEU A O 1
ATOM 602 N N . GLU A 1 80 ? 18.167 -18.651 -11.993 1.00 70.62 80 GLU A N 1
ATOM 603 C CA . GLU A 1 80 ? 19.419 -19.129 -11.410 1.00 70.62 80 GLU A CA 1
ATOM 604 C C . GLU A 1 80 ? 19.873 -20.402 -12.141 1.00 70.62 80 GLU A C 1
ATOM 606 O O . GLU A 1 80 ? 19.084 -21.312 -12.399 1.00 70.62 80 GLU A O 1
ATOM 611 N N . GLY A 1 81 ? 21.147 -20.440 -12.544 1.00 59.47 81 GLY A N 1
ATOM 612 C CA . GLY A 1 81 ? 21.667 -21.466 -13.449 1.00 59.47 81 GLY A CA 1
ATOM 613 C C . GLY A 1 81 ? 21.538 -22.898 -12.912 1.00 59.47 81 GLY A C 1
ATOM 614 O O . GLY A 1 81 ? 22.006 -23.194 -11.815 1.00 59.47 81 GLY A O 1
ATOM 615 N N . GLY A 1 82 ? 20.981 -23.796 -13.736 1.00 54.81 82 GLY A N 1
ATOM 616 C CA . GLY A 1 82 ? 21.054 -25.252 -13.545 1.00 54.81 82 GLY A CA 1
ATOM 617 C C . GLY A 1 82 ? 19.727 -26.002 -13.377 1.00 54.81 82 GLY A C 1
ATOM 618 O O . GLY A 1 82 ? 19.762 -27.223 -13.264 1.00 54.81 82 GLY A O 1
ATOM 619 N N . GLN A 1 83 ? 18.573 -25.330 -13.386 1.00 49.66 83 GLN A N 1
ATOM 620 C CA . GLN A 1 83 ? 17.264 -25.995 -13.406 1.00 49.66 83 GLN A CA 1
ATOM 621 C C . GLN A 1 83 ? 16.551 -25.758 -14.739 1.00 49.66 83 GLN A C 1
ATOM 623 O O . GLN A 1 83 ? 16.455 -24.625 -15.198 1.00 49.66 83 GLN A O 1
ATOM 628 N N . GLU A 1 84 ? 16.043 -26.836 -15.346 1.00 49.50 84 GLU A N 1
ATOM 629 C CA . GLU A 1 84 ? 15.245 -26.793 -16.584 1.00 49.50 84 GLU A CA 1
ATOM 630 C C . GLU A 1 84 ? 13.875 -26.121 -16.383 1.00 49.50 84 GLU A C 1
ATOM 632 O O . GLU A 1 84 ? 13.247 -25.725 -17.360 1.00 49.50 84 GLU A O 1
ATOM 637 N N . ASP A 1 85 ? 13.441 -25.928 -15.131 1.00 54.38 85 ASP A N 1
ATOM 638 C CA . ASP A 1 85 ? 12.206 -25.212 -14.793 1.00 54.38 85 ASP A CA 1
ATOM 639 C C . ASP A 1 85 ? 12.293 -24.598 -13.370 1.00 54.38 85 ASP A C 1
ATOM 641 O O . ASP A 1 85 ? 11.680 -25.100 -12.422 1.00 54.38 85 ASP A O 1
ATOM 645 N N . PRO A 1 86 ? 13.125 -23.558 -13.141 1.00 55.03 86 PRO A N 1
ATOM 646 C CA . PRO A 1 86 ? 13.214 -22.925 -11.832 1.00 55.03 86 PRO A CA 1
ATOM 647 C C . PRO A 1 86 ? 11.903 -22.189 -11.550 1.00 55.03 86 PRO A C 1
ATOM 649 O O . PRO A 1 86 ? 11.358 -21.504 -12.423 1.00 55.03 86 PRO A O 1
ATOM 652 N N . ALA A 1 87 ? 11.409 -22.287 -10.314 1.00 60.16 87 ALA A N 1
ATOM 653 C CA . ALA A 1 87 ? 10.327 -21.424 -9.866 1.00 60.16 87 ALA A CA 1
ATOM 654 C C . ALA A 1 87 ? 10.727 -19.956 -10.131 1.00 60.16 87 ALA A C 1
ATOM 656 O O . ALA A 1 87 ? 11.852 -19.570 -9.810 1.00 60.16 87 ALA A O 1
ATOM 657 N N . PRO A 1 88 ? 9.856 -19.142 -10.750 1.00 63.12 88 PRO A N 1
ATOM 658 C CA . PRO A 1 88 ? 10.202 -17.782 -11.137 1.00 63.12 88 PRO A CA 1
ATOM 659 C C . PRO A 1 88 ? 10.544 -16.934 -9.906 1.00 63.12 88 PRO A C 1
ATOM 661 O O . PRO A 1 88 ? 9.654 -16.565 -9.140 1.00 63.12 88 PRO A O 1
ATOM 664 N N . SER A 1 89 ? 11.820 -16.585 -9.741 1.00 74.25 89 SER A N 1
ATOM 665 C CA . SER A 1 89 ? 12.258 -15.650 -8.703 1.00 74.25 89 SER A CA 1
ATOM 666 C C . SER A 1 89 ? 12.080 -14.208 -9.194 1.00 74.25 89 SER A C 1
ATOM 668 O O . SER A 1 89 ? 12.470 -13.894 -10.325 1.00 74.25 89 SER A O 1
ATOM 670 N N . PRO A 1 90 ? 11.465 -13.310 -8.402 1.00 76.56 90 PRO A N 1
ATOM 671 C CA . PRO A 1 90 ? 11.351 -11.903 -8.771 1.00 76.56 90 PRO A CA 1
ATOM 672 C C . PRO A 1 90 ? 12.734 -11.244 -8.802 1.00 76.56 90 PRO A C 1
ATOM 674 O O . PRO A 1 90 ? 13.623 -11.612 -8.036 1.00 76.56 90 PRO A O 1
ATOM 677 N N . LEU A 1 91 ? 12.907 -10.242 -9.667 1.00 79.50 91 LEU A N 1
ATOM 678 C CA . LEU A 1 91 ? 14.097 -9.394 -9.624 1.00 79.50 91 LEU A CA 1
ATOM 679 C C . LEU A 1 91 ? 14.100 -8.606 -8.312 1.00 79.50 91 LEU A C 1
ATOM 681 O O . LEU A 1 91 ? 13.134 -7.907 -8.000 1.00 79.50 91 LEU A O 1
ATOM 685 N N . THR A 1 92 ? 15.187 -8.703 -7.556 1.00 77.88 92 THR A N 1
ATOM 686 C CA . THR A 1 92 ? 15.384 -7.930 -6.329 1.00 77.88 92 THR A CA 1
ATOM 687 C C . THR A 1 92 ? 16.215 -6.696 -6.625 1.00 77.88 92 THR A C 1
ATOM 689 O O . THR A 1 92 ? 17.275 -6.774 -7.246 1.00 77.88 92 THR A O 1
ATOM 692 N N . THR A 1 93 ? 15.742 -5.537 -6.180 1.00 80.00 93 THR A N 1
ATOM 693 C CA . THR A 1 93 ? 16.524 -4.306 -6.269 1.00 80.00 93 THR A CA 1
ATOM 694 C C . THR A 1 93 ? 17.677 -4.332 -5.274 1.00 80.00 93 THR A C 1
ATOM 696 O O . THR A 1 93 ? 17.513 -4.827 -4.158 1.00 80.00 93 THR A O 1
ATOM 699 N N . SER A 1 94 ? 18.812 -3.745 -5.649 1.00 81.50 94 SER A N 1
ATOM 700 C CA . SER A 1 94 ? 19.925 -3.498 -4.733 1.00 81.50 94 SER A CA 1
ATOM 701 C C . SER A 1 94 ? 19.449 -2.713 -3.507 1.00 81.50 94 SER A C 1
ATOM 703 O O . SER A 1 94 ? 18.528 -1.891 -3.592 1.00 81.50 94 SER A O 1
ATOM 705 N N . SER A 1 95 ? 20.100 -2.930 -2.364 1.00 80.31 95 SER A N 1
ATOM 706 C CA . SER A 1 95 ? 19.767 -2.187 -1.146 1.00 80.31 95 SER A CA 1
ATOM 707 C C . SER A 1 95 ? 19.971 -0.678 -1.358 1.00 80.31 95 SER A C 1
ATOM 709 O O . SER A 1 95 ? 20.972 -0.277 -1.959 1.00 80.31 95 SER A O 1
ATOM 711 N N . PRO A 1 96 ? 19.056 0.182 -0.877 1.00 82.38 96 PRO A N 1
ATOM 712 C CA . PRO A 1 96 ? 19.221 1.627 -0.989 1.00 82.38 96 PRO A CA 1
ATOM 713 C C . PRO A 1 96 ? 20.408 2.109 -0.142 1.00 82.38 96 PRO A C 1
ATOM 715 O O . PRO A 1 96 ? 20.845 1.419 0.778 1.00 82.38 96 PRO A O 1
ATOM 718 N N . LEU A 1 97 ? 20.920 3.314 -0.415 1.00 87.00 97 LEU A N 1
ATOM 719 C CA . LEU A 1 97 ? 21.998 3.914 0.384 1.00 87.00 97 LEU A CA 1
ATOM 720 C C . LEU A 1 97 ? 21.608 4.004 1.870 1.00 87.00 97 LEU A C 1
ATOM 722 O O . LEU A 1 97 ? 20.445 4.246 2.202 1.00 87.00 97 LEU A O 1
ATOM 726 N N . LEU A 1 98 ? 22.599 3.894 2.763 1.00 89.94 98 LEU A N 1
ATOM 727 C CA . LEU A 1 98 ? 22.400 3.906 4.222 1.00 89.94 98 LEU A CA 1
ATOM 728 C C . LEU A 1 98 ? 21.587 5.110 4.718 1.00 89.94 98 LEU A C 1
ATOM 730 O O . LEU A 1 98 ? 20.822 4.988 5.673 1.00 89.94 98 LEU A O 1
ATOM 734 N N . ILE A 1 99 ? 21.722 6.270 4.070 1.00 90.06 99 ILE A N 1
ATOM 735 C CA . ILE A 1 99 ? 20.988 7.476 4.462 1.00 90.06 99 ILE A CA 1
ATOM 736 C C . ILE A 1 99 ? 19.475 7.303 4.279 1.00 90.06 99 ILE A C 1
ATOM 738 O O . ILE A 1 99 ? 18.712 7.643 5.178 1.00 90.06 99 ILE A O 1
ATOM 742 N N . TYR A 1 100 ? 19.041 6.689 3.175 1.00 86.81 100 TYR A N 1
ATOM 743 C CA . TYR A 1 100 ? 17.628 6.419 2.913 1.00 86.81 100 TYR A CA 1
ATOM 744 C C . TYR A 1 100 ? 17.091 5.327 3.835 1.00 86.81 100 TYR A C 1
ATOM 746 O O . TYR A 1 100 ? 15.985 5.461 4.347 1.00 86.81 100 TYR A O 1
ATOM 754 N N . GLN A 1 101 ? 17.899 4.304 4.132 1.00 89.25 101 GLN A N 1
ATOM 755 C CA . GLN A 1 101 ? 17.543 3.301 5.142 1.00 89.25 101 GLN A CA 1
ATOM 756 C C . GLN A 1 101 ? 17.327 3.949 6.517 1.00 89.25 101 GLN A C 1
ATOM 758 O O . GLN A 1 101 ? 16.361 3.646 7.207 1.00 89.25 101 GLN A O 1
ATOM 763 N N . SER A 1 102 ? 18.199 4.887 6.895 1.00 91.00 102 SER A N 1
ATOM 764 C CA . SER A 1 102 ? 18.120 5.588 8.181 1.00 91.00 102 SER A CA 1
ATOM 765 C C . SER A 1 102 ? 16.873 6.470 8.273 1.00 91.00 102 SER A C 1
ATOM 767 O O . SER A 1 102 ? 16.210 6.495 9.308 1.00 91.00 102 SER A O 1
ATOM 769 N N . ILE A 1 103 ? 16.531 7.166 7.183 1.00 89.88 103 ILE A N 1
ATOM 770 C CA . ILE A 1 103 ? 15.303 7.966 7.081 1.00 89.88 103 ILE A CA 1
ATOM 771 C C . ILE A 1 103 ? 14.063 7.072 7.199 1.00 89.88 103 ILE A C 1
ATOM 773 O O . ILE A 1 103 ? 13.163 7.403 7.969 1.00 89.88 103 ILE A O 1
ATOM 777 N N . ALA A 1 104 ? 14.034 5.935 6.496 1.00 88.50 104 ALA A N 1
ATOM 778 C CA . ALA A 1 104 ? 12.924 4.986 6.561 1.00 88.50 104 ALA A CA 1
ATOM 779 C C . ALA A 1 104 ? 12.736 4.430 7.983 1.00 88.50 104 ALA A C 1
ATOM 781 O O . ALA A 1 104 ? 11.638 4.499 8.529 1.00 88.50 104 ALA A O 1
ATOM 782 N N . ILE A 1 105 ? 13.819 3.995 8.639 1.00 91.25 105 ILE A N 1
ATOM 783 C CA . ILE A 1 105 ? 13.774 3.514 10.031 1.00 91.25 105 ILE A CA 1
ATOM 784 C C . ILE A 1 105 ? 13.248 4.605 10.970 1.00 91.25 105 ILE A C 1
ATOM 786 O O . ILE A 1 105 ? 12.418 4.334 11.837 1.00 91.25 105 ILE A O 1
ATOM 790 N N . LEU A 1 106 ? 13.713 5.848 10.818 1.00 93.25 106 LEU A N 1
ATOM 791 C CA . LEU A 1 106 ? 13.228 6.958 11.636 1.00 93.25 106 LEU A CA 1
ATOM 792 C C . LEU A 1 106 ? 11.726 7.194 11.427 1.00 93.25 106 LEU A C 1
ATOM 794 O O . LEU A 1 106 ? 11.002 7.387 12.406 1.00 93.25 106 LEU A O 1
ATOM 798 N N . ALA A 1 107 ? 11.255 7.158 10.180 1.00 90.19 107 ALA A N 1
ATOM 799 C CA . ALA A 1 107 ? 9.839 7.300 9.868 1.00 90.19 107 ALA A CA 1
ATOM 800 C C . ALA A 1 107 ? 9.000 6.175 10.495 1.00 90.19 107 ALA A C 1
ATOM 802 O O . ALA A 1 107 ? 8.011 6.466 11.173 1.00 90.19 107 ALA A O 1
ATOM 803 N N . ASP A 1 108 ? 9.438 4.921 10.370 1.00 90.69 108 ASP A N 1
ATOM 804 C CA . ASP A 1 108 ? 8.781 3.762 10.983 1.00 90.69 108 ASP A CA 1
ATOM 805 C C . ASP A 1 108 ? 8.701 3.898 12.508 1.00 90.69 108 ASP A C 1
ATOM 807 O O . ASP A 1 108 ? 7.653 3.652 13.111 1.00 90.69 108 ASP A O 1
ATOM 811 N N . MET A 1 109 ? 9.778 4.365 13.147 1.00 94.56 109 MET A N 1
ATOM 812 C CA . MET A 1 109 ? 9.808 4.601 14.592 1.00 94.56 109 MET A CA 1
ATOM 813 C C . MET A 1 109 ? 8.848 5.714 15.024 1.00 94.56 109 MET A C 1
ATOM 815 O O . MET A 1 109 ? 8.199 5.585 16.064 1.00 94.56 109 MET A O 1
ATOM 819 N N . ILE A 1 110 ? 8.717 6.786 14.238 1.00 92.38 110 ILE A N 1
ATOM 820 C CA . ILE A 1 110 ? 7.754 7.867 14.502 1.00 92.38 110 ILE A CA 1
ATOM 821 C C . ILE A 1 110 ? 6.318 7.347 14.370 1.00 92.38 110 ILE A C 1
ATOM 823 O O . ILE A 1 110 ? 5.493 7.604 15.251 1.00 92.38 110 ILE A O 1
ATOM 827 N N . ILE A 1 111 ? 6.021 6.585 13.313 1.00 88.44 111 ILE A N 1
ATOM 828 C CA . ILE A 1 111 ? 4.699 5.981 13.088 1.00 88.44 111 ILE A CA 1
ATOM 829 C C . ILE A 1 111 ? 4.356 5.012 14.228 1.00 88.44 111 ILE A C 1
ATOM 831 O O . ILE A 1 111 ? 3.254 5.072 14.786 1.00 88.44 111 ILE A O 1
ATOM 835 N N . LEU A 1 112 ? 5.305 4.164 14.630 1.00 91.44 112 LEU A N 1
ATOM 836 C CA . LEU A 1 112 ? 5.138 3.231 15.741 1.00 91.44 112 LEU A CA 1
ATOM 837 C C . LEU A 1 112 ? 4.895 3.970 17.062 1.00 91.44 112 LEU A C 1
ATOM 839 O O . LEU A 1 112 ? 3.954 3.639 17.786 1.00 91.44 112 LEU A O 1
ATOM 843 N N . ALA A 1 113 ? 5.702 4.988 17.369 1.00 93.62 113 ALA A N 1
ATOM 844 C CA . ALA A 1 113 ? 5.542 5.793 18.577 1.00 93.62 113 ALA A CA 1
ATOM 845 C C . ALA A 1 113 ? 4.180 6.502 18.611 1.00 93.62 113 ALA A C 1
ATOM 847 O O . ALA A 1 113 ? 3.515 6.505 19.649 1.00 93.62 113 ALA A O 1
ATOM 848 N N . PHE A 1 114 ? 3.726 7.041 17.476 1.00 89.88 114 PHE A N 1
ATOM 849 C CA . PHE A 1 114 ? 2.401 7.643 17.345 1.00 89.88 114 PHE A CA 1
ATOM 850 C C . PHE A 1 114 ? 1.285 6.624 17.620 1.00 89.88 114 PHE A C 1
ATOM 852 O O . PHE A 1 114 ? 0.380 6.895 18.415 1.00 89.88 114 PHE A O 1
ATOM 859 N N . PHE A 1 115 ? 1.369 5.426 17.033 1.00 87.81 115 PHE A N 1
ATOM 860 C CA . PHE A 1 115 ? 0.369 4.376 17.234 1.00 87.81 115 PHE A CA 1
ATOM 861 C C . PHE A 1 115 ? 0.334 3.872 18.684 1.00 87.81 115 PHE A C 1
ATOM 863 O O . PHE A 1 115 ? -0.742 3.763 19.277 1.00 87.81 115 PHE A O 1
ATOM 870 N N . LEU A 1 116 ? 1.499 3.633 19.294 1.00 92.38 116 LEU A N 1
ATOM 871 C CA . LEU A 1 116 ? 1.605 3.267 20.710 1.00 92.38 116 LEU A CA 1
ATOM 872 C C . LEU A 1 116 ? 1.076 4.379 21.624 1.00 92.38 116 LEU A C 1
ATOM 874 O O . LEU A 1 116 ? 0.383 4.090 22.600 1.00 92.38 116 LEU A O 1
ATOM 878 N N . GLY A 1 117 ? 1.334 5.643 21.284 1.00 91.81 117 GLY A N 1
ATOM 879 C CA . GLY A 1 117 ? 0.783 6.804 21.980 1.00 91.81 117 GLY A CA 1
ATOM 880 C C . GLY A 1 117 ? -0.746 6.838 21.938 1.00 91.81 117 GLY A C 1
ATOM 881 O O . GLY A 1 117 ? -1.384 7.018 22.978 1.00 91.81 117 GLY A O 1
ATOM 882 N N . LEU A 1 118 ? -1.350 6.587 20.770 1.00 87.75 118 LEU A N 1
ATOM 883 C CA . LEU A 1 118 ? -2.806 6.470 20.634 1.00 87.75 118 LEU A CA 1
ATOM 884 C C . LEU A 1 118 ? -3.365 5.295 21.446 1.00 87.75 118 LEU A C 1
ATOM 886 O O . LEU A 1 118 ? -4.364 5.462 22.151 1.00 87.75 118 LEU A O 1
ATOM 890 N N . LEU A 1 119 ? -2.722 4.125 21.390 1.00 89.38 119 LEU A N 1
ATOM 891 C CA . LEU A 1 119 ? -3.127 2.962 22.185 1.00 89.38 119 LEU A CA 1
ATOM 892 C C . LEU A 1 119 ? -3.073 3.259 23.686 1.00 89.38 119 LEU A C 1
ATOM 894 O O . LEU A 1 119 ? -4.025 2.944 24.399 1.00 89.38 119 LEU A O 1
ATOM 898 N N . ALA A 1 120 ? -2.002 3.896 24.164 1.00 91.88 120 ALA A N 1
ATOM 899 C CA . ALA A 1 120 ? -1.847 4.271 25.566 1.00 91.88 120 ALA A CA 1
ATOM 900 C C . ALA A 1 120 ? -2.907 5.298 26.000 1.00 91.88 120 ALA A C 1
ATOM 902 O O . ALA A 1 120 ? -3.577 5.104 27.018 1.00 91.88 120 ALA A O 1
ATOM 903 N N . LEU A 1 121 ? -3.119 6.349 25.198 1.00 90.06 121 LEU A N 1
ATOM 904 C CA . LEU A 1 121 ? -4.107 7.399 25.463 1.00 90.06 121 LEU A CA 1
ATOM 905 C C . LEU A 1 121 ? -5.532 6.835 25.559 1.00 90.06 121 LEU A C 1
ATOM 907 O O . LEU A 1 121 ? -6.314 7.232 26.428 1.00 90.06 121 LEU A O 1
ATOM 911 N N . TYR A 1 122 ? -5.865 5.884 24.686 1.00 89.44 122 TYR A N 1
ATOM 912 C CA . TYR A 1 122 ? -7.200 5.302 24.588 1.00 89.44 122 TYR A CA 1
ATOM 913 C C . TYR A 1 122 ? -7.345 3.933 25.259 1.00 89.44 122 TYR A C 1
ATOM 915 O O . TYR A 1 122 ? -8.417 3.325 25.180 1.00 89.44 122 TYR A O 1
ATOM 923 N N . TRP A 1 123 ? -6.333 3.483 26.007 1.00 90.88 123 TRP A N 1
ATOM 924 C CA . TRP A 1 123 ? -6.275 2.147 26.607 1.00 90.88 123 TRP A CA 1
ATOM 925 C C . TRP A 1 123 ? -7.516 1.795 27.430 1.00 90.88 123 TRP A C 1
ATOM 927 O O . TRP A 1 123 ? -8.057 0.699 27.312 1.00 90.88 123 TRP A O 1
ATOM 937 N N . LYS A 1 124 ? -8.031 2.737 28.232 1.00 89.56 124 LYS A N 1
ATOM 938 C CA . LYS A 1 124 ? -9.245 2.513 29.039 1.00 89.56 124 LYS A CA 1
ATOM 939 C C . LYS A 1 124 ? -10.488 2.255 28.182 1.00 89.56 124 LYS A C 1
ATOM 941 O O . LYS A 1 124 ? -11.340 1.472 28.591 1.00 89.56 124 LYS A O 1
ATOM 946 N N . CYS A 1 125 ? -10.602 2.904 27.022 1.00 88.31 125 CYS A N 1
ATOM 947 C CA . CYS A 1 125 ? -11.712 2.685 26.092 1.00 88.31 125 CYS A CA 1
ATOM 948 C C . CYS A 1 125 ? -11.551 1.337 25.383 1.00 88.31 125 CYS A C 1
ATOM 950 O O . CYS A 1 125 ? -12.481 0.537 25.387 1.00 88.31 125 CYS A O 1
ATOM 952 N N . ILE A 1 126 ? -10.345 1.060 24.877 1.00 89.00 126 ILE A N 1
ATOM 953 C CA . ILE A 1 126 ? -9.997 -0.195 24.197 1.00 89.00 126 ILE A CA 1
ATOM 954 C C . ILE A 1 126 ? -10.236 -1.393 25.117 1.00 89.00 126 ILE A C 1
ATOM 956 O O . ILE A 1 126 ? -10.930 -2.331 24.742 1.00 89.00 126 ILE A O 1
ATOM 960 N N . LYS A 1 127 ? -9.734 -1.343 26.356 1.00 93.25 127 LYS A N 1
ATOM 961 C CA . LYS A 1 127 ? -9.915 -2.411 27.347 1.00 93.25 127 LYS A CA 1
ATOM 962 C C . LYS A 1 127 ? -11.387 -2.662 27.668 1.00 93.25 127 LYS A C 1
ATOM 964 O O . LYS A 1 127 ? -11.749 -3.786 27.988 1.00 93.25 127 LYS A O 1
ATOM 969 N N . ALA A 1 128 ? -12.237 -1.641 27.622 1.00 91.50 128 ALA A N 1
ATOM 970 C CA . ALA A 1 128 ? -13.646 -1.802 27.956 1.00 91.50 128 ALA A CA 1
ATOM 971 C C . ALA A 1 128 ? -14.446 -2.498 26.837 1.00 91.50 128 ALA A C 1
ATOM 973 O O . ALA A 1 128 ? -15.435 -3.164 27.132 1.00 91.50 128 ALA A O 1
ATOM 974 N N . ASP A 1 129 ? -13.993 -2.381 25.585 1.00 93.62 129 ASP A N 1
ATOM 975 C CA . ASP A 1 129 ? -14.667 -2.900 24.386 1.00 93.62 129 ASP A CA 1
ATOM 976 C C . ASP A 1 129 ? -13.775 -3.857 23.573 1.00 93.62 129 ASP A C 1
ATOM 978 O O . ASP A 1 129 ? -13.964 -4.044 22.371 1.00 93.62 129 ASP A O 1
ATOM 982 N N . TRP A 1 130 ? -12.800 -4.490 24.235 1.00 94.25 130 TRP A N 1
ATOM 983 C CA . TRP A 1 130 ? -11.810 -5.371 23.603 1.00 94.25 130 TRP A CA 1
ATOM 984 C C . TRP A 1 130 ? -12.458 -6.533 22.841 1.00 94.25 130 TRP A C 1
ATOM 986 O O . TRP A 1 130 ? -11.935 -6.977 21.823 1.00 94.25 130 TRP A O 1
ATOM 996 N N . TRP A 1 131 ? -13.621 -6.995 23.309 1.00 95.44 131 TRP A N 1
ATOM 997 C CA . TRP A 1 131 ? -14.388 -8.076 22.700 1.00 95.44 131 TRP A CA 1
ATOM 998 C C . TRP A 1 131 ? -14.902 -7.709 21.300 1.00 95.44 131 TRP A C 1
ATOM 1000 O O . TRP A 1 131 ? -14.954 -8.578 20.437 1.00 95.44 131 TRP A O 1
ATOM 1010 N N . VAL A 1 132 ? -15.215 -6.432 21.036 1.00 95.56 132 VAL A N 1
ATOM 1011 C CA . VAL A 1 132 ? -15.625 -5.954 19.701 1.00 95.56 132 VAL A CA 1
ATOM 1012 C C . VAL A 1 132 ? -14.443 -5.992 18.742 1.00 95.56 132 VAL A C 1
ATOM 1014 O O . VAL A 1 132 ? -14.584 -6.438 17.604 1.00 95.56 132 VAL A O 1
ATOM 1017 N N . LEU A 1 133 ? -13.263 -5.563 19.202 1.00 95.31 133 LEU A N 1
ATOM 1018 C CA . LEU A 1 133 ? -12.034 -5.628 18.409 1.00 95.31 133 LEU A CA 1
ATOM 1019 C C . LEU A 1 133 ? -11.652 -7.081 18.121 1.00 95.31 133 LEU A C 1
ATOM 1021 O O . LEU A 1 133 ? -11.355 -7.410 16.978 1.00 95.31 133 LEU A O 1
ATOM 1025 N N . ALA A 1 134 ? -11.730 -7.957 19.126 1.00 96.62 134 ALA A N 1
ATOM 1026 C CA . ALA A 1 134 ? -11.475 -9.384 18.962 1.00 96.62 134 ALA A CA 1
ATOM 1027 C C . ALA A 1 134 ? -12.468 -10.029 17.982 1.00 96.62 134 ALA A C 1
ATOM 1029 O O . ALA A 1 134 ? -12.049 -10.733 17.068 1.00 96.62 134 ALA A O 1
ATOM 1030 N N . ALA A 1 135 ? -13.768 -9.741 18.111 1.00 97.12 135 ALA A N 1
ATOM 1031 C CA . ALA A 1 135 ? -14.786 -10.229 17.184 1.00 97.12 135 ALA A CA 1
ATOM 1032 C C . ALA A 1 135 ? -14.539 -9.727 15.754 1.00 97.12 135 ALA A C 1
ATOM 1034 O O . ALA A 1 135 ? -14.598 -10.512 14.812 1.00 97.12 135 ALA A O 1
ATOM 1035 N N . THR A 1 136 ? -14.199 -8.446 15.587 1.00 97.06 136 THR A N 1
ATOM 1036 C CA . THR A 1 136 ? -13.867 -7.865 14.275 1.00 97.06 136 THR A CA 1
ATOM 1037 C C . THR A 1 136 ? -12.629 -8.527 13.674 1.00 97.06 136 THR A C 1
ATOM 1039 O O . THR A 1 136 ? -12.638 -8.859 12.491 1.00 97.06 136 THR A O 1
ATOM 1042 N N . ALA A 1 137 ? -11.588 -8.757 14.478 1.00 96.31 137 ALA A N 1
ATOM 1043 C CA . ALA A 1 137 ? -10.364 -9.421 14.045 1.00 96.31 137 ALA A CA 1
ATOM 1044 C C . ALA A 1 137 ? -10.627 -10.861 13.589 1.00 96.31 137 ALA A C 1
ATOM 1046 O O . ALA A 1 137 ? -10.218 -11.261 12.502 1.00 96.31 137 ALA A O 1
ATOM 1047 N N . VAL A 1 138 ? -11.371 -11.629 14.386 1.00 96.88 138 VAL A N 1
ATOM 1048 C CA . VAL A 1 138 ? -11.721 -13.013 14.048 1.00 96.88 138 VAL A CA 1
ATOM 1049 C C . VAL A 1 138 ? -12.600 -13.061 12.799 1.00 96.88 138 VAL A C 1
ATOM 1051 O O . VAL A 1 138 ? -12.276 -13.783 11.861 1.00 96.88 138 VAL A O 1
ATOM 1054 N N . LEU A 1 139 ? -13.677 -12.273 12.739 1.00 96.25 139 LEU A N 1
ATOM 1055 C CA . LEU A 1 139 ? -14.578 -12.254 11.582 1.00 96.25 139 LEU A CA 1
ATOM 1056 C C . LEU A 1 139 ? -13.869 -11.773 10.312 1.00 96.25 139 LEU A C 1
ATOM 1058 O O . LEU A 1 139 ? -14.058 -12.363 9.251 1.00 96.25 139 LEU A O 1
ATOM 1062 N N . GLY A 1 140 ? -13.023 -10.747 10.415 1.00 95.12 140 GLY A N 1
ATOM 1063 C CA . GLY A 1 140 ? -12.215 -10.259 9.301 1.00 95.12 140 GLY A CA 1
ATOM 1064 C C . GLY A 1 140 ? -11.252 -11.324 8.775 1.00 95.12 140 GLY A C 1
ATOM 1065 O O . GLY A 1 140 ? -11.220 -11.570 7.570 1.00 95.12 140 GLY A O 1
ATOM 1066 N N . ALA A 1 141 ? -10.533 -12.016 9.662 1.00 94.50 141 ALA A N 1
ATOM 1067 C CA . ALA A 1 141 ? -9.662 -13.128 9.281 1.00 94.50 141 ALA A CA 1
ATOM 1068 C C . ALA A 1 141 ? -10.450 -14.290 8.652 1.00 94.50 141 ALA A C 1
ATOM 1070 O O . ALA A 1 141 ? -10.010 -14.863 7.655 1.00 94.50 141 ALA A O 1
ATOM 1071 N N . VAL A 1 142 ? -11.636 -14.610 9.182 1.00 94.56 142 VAL A N 1
ATOM 1072 C CA . VAL A 1 142 ? -12.509 -15.645 8.611 1.00 94.56 142 VAL A CA 1
ATOM 1073 C C . VAL A 1 142 ? -12.948 -15.281 7.194 1.00 94.56 142 VAL A C 1
ATOM 1075 O O . VAL A 1 142 ? -12.841 -16.112 6.292 1.00 94.56 142 VAL A O 1
ATOM 1078 N N . ILE A 1 143 ? -13.373 -14.034 6.971 1.00 92.88 143 ILE A N 1
ATOM 1079 C CA . ILE A 1 143 ? -13.717 -13.532 5.634 1.00 92.88 143 ILE A CA 1
ATOM 1080 C C . ILE A 1 143 ? -12.506 -13.620 4.696 1.00 92.88 143 ILE A C 1
ATOM 1082 O O . ILE A 1 143 ? -12.639 -14.044 3.550 1.00 92.88 143 ILE A O 1
ATOM 1086 N N . PHE A 1 144 ? -11.324 -13.238 5.177 1.00 90.88 144 PHE A N 1
ATOM 1087 C CA . PHE A 1 144 ? -10.113 -13.208 4.366 1.00 90.88 144 PHE A CA 1
ATOM 1088 C C . PHE A 1 144 ? -9.682 -14.607 3.902 1.00 90.88 144 PHE A C 1
ATOM 1090 O O . PHE A 1 144 ? -9.497 -14.820 2.700 1.00 90.88 144 PHE A O 1
ATOM 1097 N N . TYR A 1 145 ? -9.566 -15.558 4.834 1.00 91.19 145 TYR A N 1
ATOM 1098 C CA . TYR A 1 145 ? -8.999 -16.883 4.567 1.00 91.19 145 TYR A CA 1
ATOM 1099 C C . TYR A 1 145 ? -10.020 -17.922 4.105 1.00 91.19 145 TYR A C 1
ATOM 1101 O O . TYR A 1 145 ? -9.690 -18.757 3.267 1.00 91.19 145 TYR A O 1
ATOM 1109 N N . TYR A 1 146 ? -11.241 -17.892 4.642 1.00 91.06 146 TYR A N 1
ATOM 1110 C CA . TYR A 1 146 ? -12.171 -19.019 4.519 1.00 91.06 146 TYR A CA 1
ATOM 1111 C C . TYR A 1 146 ? -13.425 -18.716 3.707 1.00 91.06 146 TYR A C 1
ATOM 1113 O O . TYR A 1 146 ? -14.062 -19.658 3.240 1.00 91.06 146 TYR A O 1
ATOM 1121 N N . LEU A 1 147 ? -13.809 -17.448 3.522 1.00 89.75 147 LEU A N 1
ATOM 1122 C CA . LEU A 1 147 ? -14.983 -17.134 2.707 1.00 89.75 147 LEU A CA 1
ATOM 1123 C C . LEU A 1 147 ? -14.637 -17.326 1.218 1.00 89.75 147 LEU A C 1
ATOM 1125 O O . LEU A 1 147 ? -13.779 -16.605 0.705 1.00 89.75 147 LEU A O 1
ATOM 1129 N N . PRO A 1 148 ? -15.270 -18.270 0.502 1.00 86.50 148 PRO A N 1
ATOM 1130 C CA . PRO A 1 148 ? -15.025 -18.436 -0.924 1.00 86.50 148 PRO A CA 1
ATOM 1131 C C . PRO A 1 148 ? -15.555 -17.225 -1.693 1.00 86.50 148 PRO A C 1
ATOM 1133 O O . PRO A 1 148 ? -16.595 -16.659 -1.343 1.00 86.50 148 PRO A O 1
ATOM 1136 N N . GLU A 1 149 ? -14.867 -16.845 -2.771 1.00 85.12 149 GLU A N 1
ATOM 1137 C CA . GLU A 1 149 ? -15.395 -15.819 -3.667 1.00 85.12 149 GLU A CA 1
ATOM 1138 C C . GLU A 1 149 ? -16.663 -16.341 -4.343 1.00 85.12 149 GLU A C 1
ATOM 1140 O O . GLU A 1 149 ? -16.650 -17.322 -5.088 1.00 85.12 149 GLU A O 1
ATOM 1145 N N . SER A 1 150 ? -17.787 -15.697 -4.035 1.00 83.50 150 SER A N 1
ATOM 1146 C CA . SER A 1 150 ? -19.105 -16.078 -4.528 1.00 83.50 150 SER A CA 1
ATOM 1147 C C . SER A 1 150 ? -19.792 -14.878 -5.166 1.00 83.50 150 SER A C 1
ATOM 1149 O O . SER A 1 150 ? -19.640 -13.739 -4.728 1.00 83.50 150 SER A O 1
ATOM 1151 N N . ARG A 1 151 ? -20.622 -15.127 -6.182 1.00 76.69 151 ARG A N 1
ATOM 1152 C CA . ARG A 1 151 ? -21.392 -14.069 -6.860 1.00 76.69 151 ARG A CA 1
ATOM 1153 C C . ARG A 1 151 ? -22.355 -13.330 -5.914 1.00 76.69 151 ARG A C 1
ATOM 1155 O O . ARG A 1 151 ? -22.658 -12.152 -6.117 1.00 76.69 151 ARG A O 1
ATOM 1162 N N . TRP A 1 152 ? -22.845 -14.024 -4.888 1.00 73.50 152 TRP A N 1
ATOM 1163 C CA . TRP A 1 152 ? -23.852 -13.518 -3.955 1.00 73.50 152 TRP A CA 1
ATOM 1164 C C . TRP A 1 152 ? -23.228 -12.716 -2.815 1.00 73.50 152 TRP A C 1
ATOM 1166 O O . TRP A 1 152 ? -23.650 -11.585 -2.558 1.00 73.50 152 TRP A O 1
ATOM 1176 N N . LEU A 1 153 ? -22.170 -13.251 -2.202 1.00 78.69 153 LEU A N 1
ATOM 1177 C CA . LEU A 1 153 ? -21.447 -12.601 -1.115 1.00 78.69 153 LEU A CA 1
ATOM 1178 C C . LEU A 1 153 ? -19.939 -12.569 -1.410 1.00 78.69 153 LEU A C 1
ATOM 1180 O O . LEU A 1 153 ? -19.185 -13.354 -0.833 1.00 78.69 153 LEU A O 1
ATOM 1184 N N . PRO A 1 154 ? -19.486 -11.663 -2.295 1.00 87.69 154 PRO A N 1
ATOM 1185 C CA . PRO A 1 154 ? -18.070 -11.354 -2.425 1.00 87.69 154 PRO A CA 1
ATOM 1186 C C . PRO A 1 154 ? -17.503 -10.910 -1.075 1.00 87.69 154 PRO A C 1
ATOM 1188 O O . PRO A 1 154 ? -18.208 -10.247 -0.296 1.00 87.69 154 PRO A O 1
ATOM 1191 N N . LYS A 1 155 ? -16.221 -11.190 -0.818 1.00 89.00 155 LYS A N 1
ATOM 1192 C CA . LYS A 1 155 ? -15.550 -10.793 0.439 1.00 89.00 155 LYS A CA 1
ATOM 1193 C C . LYS A 1 155 ? -15.715 -9.302 0.744 1.00 89.00 155 LYS A C 1
ATOM 1195 O O . LYS A 1 155 ? -15.898 -8.898 1.890 1.00 89.00 155 LYS A O 1
ATOM 1200 N N . THR A 1 156 ? -15.752 -8.485 -0.302 1.00 86.56 156 THR A N 1
ATOM 1201 C CA . THR A 1 156 ? -15.947 -7.032 -0.237 1.00 86.56 156 THR A CA 1
ATOM 1202 C C . THR A 1 156 ? -17.295 -6.644 0.376 1.00 86.56 156 THR A C 1
ATOM 1204 O O . THR A 1 156 ? -17.346 -5.755 1.226 1.00 86.56 156 THR A O 1
ATOM 1207 N N . ARG A 1 157 ? -18.383 -7.344 0.025 1.00 89.38 157 ARG A N 1
ATOM 1208 C CA . ARG A 1 157 ? -19.713 -7.121 0.615 1.00 89.38 157 ARG A CA 1
ATOM 1209 C C . ARG A 1 157 ? -19.769 -7.595 2.062 1.00 89.38 157 ARG A C 1
ATOM 1211 O O . ARG A 1 157 ? -20.371 -6.916 2.887 1.00 89.38 157 ARG A O 1
ATOM 1218 N N . ALA A 1 158 ? -19.112 -8.708 2.389 1.00 91.31 158 ALA A N 1
ATOM 1219 C CA . ALA A 1 158 ? -19.020 -9.182 3.770 1.00 91.31 158 ALA A CA 1
ATOM 1220 C C . ALA A 1 158 ? -18.307 -8.159 4.678 1.00 91.31 158 ALA A C 1
ATOM 1222 O O . ALA A 1 158 ? -18.782 -7.873 5.777 1.00 91.31 158 ALA A O 1
ATOM 1223 N N . ILE A 1 159 ? -17.231 -7.528 4.189 1.00 91.00 159 ILE A N 1
ATOM 1224 C CA . ILE A 1 159 ? -16.558 -6.427 4.898 1.00 91.00 159 ILE A CA 1
ATOM 1225 C C . ILE A 1 159 ? -17.493 -5.222 5.078 1.00 91.00 159 ILE A C 1
ATOM 1227 O O . ILE A 1 159 ? -17.524 -4.641 6.160 1.00 91.00 159 ILE A O 1
ATOM 1231 N N . LEU A 1 160 ? -18.291 -4.856 4.066 1.00 90.50 160 LEU A N 1
ATOM 1232 C CA . LEU A 1 160 ? -19.269 -3.763 4.192 1.00 90.50 160 LEU A CA 1
ATOM 1233 C C . LEU A 1 160 ? -20.340 -4.051 5.251 1.00 90.50 160 LEU A C 1
ATOM 1235 O O . LEU A 1 160 ? -20.707 -3.151 6.005 1.00 90.50 160 LEU A O 1
ATOM 1239 N N . VAL A 1 161 ? -20.809 -5.298 5.350 1.00 92.88 161 VAL A N 1
ATOM 1240 C CA . VAL A 1 161 ? -21.729 -5.711 6.422 1.00 92.88 161 VAL A CA 1
ATOM 1241 C C . VAL A 1 161 ? -21.067 -5.536 7.789 1.00 92.88 161 VAL A C 1
ATOM 1243 O O . VAL A 1 161 ? -21.682 -4.972 8.692 1.00 92.88 161 VAL A O 1
ATOM 1246 N N . LEU A 1 162 ? -19.803 -5.943 7.938 1.00 94.44 162 LEU A N 1
ATOM 1247 C CA . LEU A 1 162 ? -19.062 -5.776 9.190 1.00 94.44 162 LEU A CA 1
ATOM 1248 C C . LEU A 1 162 ? -18.869 -4.293 9.555 1.00 94.44 162 LEU A C 1
ATOM 1250 O O . LEU A 1 162 ? -19.056 -3.921 10.712 1.00 94.44 162 LEU A O 1
ATOM 1254 N N . ILE A 1 163 ? -18.596 -3.430 8.571 1.00 93.19 163 ILE A N 1
ATOM 1255 C CA . ILE A 1 163 ? -18.566 -1.968 8.750 1.00 93.19 163 ILE A CA 1
ATOM 1256 C C . ILE A 1 163 ? -19.935 -1.442 9.212 1.00 93.19 163 ILE A C 1
ATOM 1258 O O . ILE A 1 163 ? -19.998 -0.634 10.139 1.00 93.19 163 ILE A O 1
ATOM 1262 N N . GLY A 1 164 ? -21.034 -1.918 8.620 1.00 93.12 164 GLY A N 1
ATOM 1263 C CA . GLY A 1 164 ? -22.392 -1.553 9.034 1.00 93.12 164 GLY A CA 1
ATOM 1264 C C . GLY A 1 164 ? -22.702 -1.955 10.480 1.00 93.12 164 GLY A C 1
ATOM 1265 O O . GLY A 1 164 ? -23.244 -1.156 11.242 1.00 93.12 164 GLY A O 1
ATOM 1266 N N . LEU A 1 165 ? -22.295 -3.158 10.893 1.00 95.19 165 LEU A N 1
ATOM 1267 C CA . LEU A 1 165 ? -22.436 -3.627 12.277 1.00 95.19 165 LEU A CA 1
ATOM 1268 C C . LEU A 1 165 ? -21.608 -2.787 13.258 1.00 95.19 165 LEU A C 1
ATOM 1270 O O . LEU A 1 165 ? -22.102 -2.438 14.331 1.00 95.19 165 LEU A O 1
ATOM 1274 N N . LEU A 1 166 ? -20.383 -2.408 12.883 1.00 94.06 166 LEU A N 1
ATOM 1275 C CA . LEU A 1 166 ? -19.549 -1.498 13.673 1.00 94.06 166 LEU A CA 1
ATOM 1276 C C . LEU A 1 166 ? -20.190 -0.115 13.810 1.00 94.06 166 LEU A C 1
ATOM 1278 O O . LEU A 1 166 ? -20.165 0.466 14.892 1.00 94.06 166 LEU A O 1
ATOM 1282 N N . PHE A 1 167 ? -20.817 0.391 12.748 1.00 91.69 167 PHE A N 1
ATOM 1283 C CA . PHE A 1 167 ? -21.548 1.652 12.796 1.00 91.69 167 PHE A CA 1
ATOM 1284 C C . PHE A 1 167 ? -22.760 1.580 13.738 1.00 91.69 167 PHE A C 1
ATOM 1286 O O . PHE A 1 167 ? -22.950 2.471 14.565 1.00 91.69 167 PHE A O 1
ATOM 1293 N N . LEU A 1 168 ? -23.542 0.496 13.696 1.00 92.88 168 LEU A N 1
ATOM 1294 C CA . LEU A 1 168 ? -24.642 0.279 14.646 1.00 92.88 168 LEU A CA 1
ATOM 1295 C C . LEU A 1 168 ? -24.137 0.185 16.092 1.00 92.88 168 LEU A C 1
ATOM 1297 O O . LEU A 1 168 ? -24.709 0.801 16.992 1.00 92.88 168 LEU A O 1
ATOM 1301 N N . TYR A 1 169 ? -23.031 -0.528 16.315 1.00 92.94 169 TYR A N 1
ATOM 1302 C CA . TYR A 1 169 ? -22.371 -0.587 17.617 1.00 92.94 169 TYR A CA 1
ATOM 1303 C C . TYR A 1 169 ? -21.920 0.804 18.096 1.00 92.94 169 TYR A C 1
ATOM 1305 O O . TYR A 1 169 ? -22.137 1.170 19.255 1.00 92.94 169 TYR A O 1
ATOM 1313 N N . MET A 1 170 ? -21.328 1.607 17.211 1.00 90.62 170 MET A N 1
ATOM 1314 C CA . MET A 1 170 ? -20.913 2.980 17.502 1.00 90.62 170 MET A CA 1
ATOM 1315 C C . MET A 1 170 ? -22.097 3.846 17.953 1.00 90.62 170 MET A C 1
ATOM 1317 O O . MET A 1 170 ? -21.954 4.612 18.904 1.00 90.62 170 MET A O 1
ATOM 1321 N N . LEU A 1 171 ? -23.258 3.710 17.301 1.00 88.69 171 LEU A N 1
ATOM 1322 C CA . LEU A 1 171 ? -24.482 4.437 17.654 1.00 88.69 171 LEU A CA 1
ATOM 1323 C C . LEU A 1 171 ? -25.089 3.976 18.988 1.00 88.69 171 LEU A C 1
ATOM 1325 O O . LEU A 1 171 ? -25.634 4.796 19.724 1.00 88.69 171 LEU A O 1
ATOM 1329 N N . ALA A 1 172 ? -25.000 2.681 19.301 1.00 88.81 172 ALA A N 1
ATOM 1330 C CA . ALA A 1 172 ? -25.573 2.100 20.517 1.00 88.81 172 ALA A CA 1
ATOM 1331 C C . ALA A 1 172 ? -24.690 2.272 21.769 1.00 88.81 172 ALA A C 1
ATOM 1333 O O . ALA A 1 172 ? -25.172 2.185 22.899 1.00 88.81 172 ALA A O 1
ATOM 1334 N N . SER A 1 173 ? -23.387 2.487 21.592 1.00 85.31 173 SER A N 1
ATOM 1335 C CA . SER A 1 173 ? -22.417 2.589 22.686 1.00 85.31 173 SER A CA 1
ATOM 1336 C C . SER A 1 173 ? -22.221 4.032 23.168 1.00 85.31 173 SER A C 1
ATOM 1338 O O . SER A 1 173 ? -22.660 5.007 22.558 1.00 85.31 173 SER A O 1
ATOM 1340 N N . ARG A 1 174 ? -21.541 4.207 24.313 1.00 77.00 174 ARG A N 1
ATOM 1341 C CA . ARG A 1 174 ? -21.178 5.554 24.784 1.00 77.00 174 ARG A CA 1
ATOM 1342 C C . ARG A 1 174 ? -20.305 6.232 23.732 1.00 77.00 174 ARG A C 1
ATOM 1344 O O . ARG A 1 174 ? -19.224 5.723 23.443 1.00 77.00 174 ARG A O 1
ATOM 1351 N N . ARG A 1 175 ? -20.730 7.417 23.271 1.00 76.12 175 ARG A N 1
ATOM 1352 C CA . ARG A 1 175 ? -20.158 8.156 22.129 1.00 76.12 175 ARG A CA 1
ATOM 1353 C C . ARG A 1 175 ? -18.636 8.021 22.009 1.00 76.12 175 ARG A C 1
ATOM 1355 O O . ARG A 1 175 ? -18.152 7.487 21.024 1.00 76.12 175 ARG A O 1
ATOM 1362 N N . ARG A 1 176 ? -17.869 8.400 23.038 1.00 83.38 176 ARG A N 1
ATOM 1363 C CA . ARG A 1 176 ? -16.394 8.353 22.990 1.00 83.38 176 ARG A CA 1
ATOM 1364 C C . ARG A 1 176 ? -15.812 6.936 22.878 1.00 83.38 176 ARG A C 1
ATOM 1366 O O . ARG A 1 176 ? -14.862 6.739 22.134 1.00 83.38 176 ARG A O 1
ATOM 1373 N N . ARG A 1 177 ? -16.358 5.959 23.606 1.00 86.69 177 ARG A N 1
ATOM 1374 C CA . ARG A 1 177 ? -15.872 4.567 23.591 1.00 86.69 177 ARG A CA 1
ATOM 1375 C C . ARG A 1 177 ? -16.171 3.889 22.258 1.00 86.69 177 ARG A C 1
ATOM 1377 O O . ARG A 1 177 ? -15.264 3.351 21.635 1.00 86.69 177 ARG A O 1
ATOM 1384 N N . GLY A 1 178 ? -17.417 4.011 21.802 1.00 88.69 178 GLY A N 1
ATOM 1385 C CA . GLY A 1 178 ? -17.865 3.507 20.508 1.00 88.69 178 GLY A CA 1
ATOM 1386 C C . GLY A 1 178 ? -17.017 4.010 19.354 1.00 88.69 178 GLY A C 1
ATOM 1387 O O . GLY A 1 178 ? -16.574 3.214 18.530 1.00 88.69 178 GLY A O 1
ATOM 1388 N N . LEU A 1 179 ? -16.739 5.317 19.338 1.00 88.75 179 LEU A N 1
ATOM 1389 C CA . LEU A 1 179 ? -15.910 5.957 18.317 1.00 88.75 179 LEU A CA 1
ATOM 1390 C C . LEU A 1 179 ? -14.485 5.406 18.288 1.00 88.75 179 LEU A C 1
ATOM 1392 O O . LEU A 1 179 ? -14.002 5.055 17.218 1.00 88.75 179 LEU A O 1
ATOM 1396 N N . VAL A 1 180 ? -13.826 5.298 19.447 1.00 89.50 180 VAL A N 1
ATOM 1397 C CA . VAL A 1 180 ? -12.455 4.765 19.542 1.00 89.50 180 VAL A CA 1
ATOM 1398 C C . VAL A 1 180 ? -12.402 3.327 19.032 1.00 89.50 180 VAL A C 1
ATOM 1400 O O . VAL A 1 180 ? -11.566 2.992 18.196 1.00 89.50 180 VAL A O 1
ATOM 1403 N N . THR A 1 181 ? -13.300 2.473 19.517 1.00 91.19 181 THR A N 1
ATOM 1404 C CA . THR A 1 181 ? -13.337 1.059 19.130 1.00 91.19 181 THR A CA 1
ATOM 1405 C C . THR A 1 181 ? -13.619 0.903 17.639 1.00 91.19 181 THR A C 1
ATOM 1407 O O . THR A 1 181 ? -12.946 0.131 16.962 1.00 91.19 181 THR A O 1
ATOM 1410 N N . THR A 1 182 ? -14.558 1.688 17.109 1.00 91.69 182 THR A N 1
ATOM 1411 C CA . THR A 1 182 ? -14.892 1.689 15.680 1.00 91.69 182 THR A CA 1
ATOM 1412 C C . THR A 1 182 ? -13.719 2.181 14.837 1.00 91.69 182 THR A C 1
ATOM 1414 O O . THR A 1 182 ? -13.426 1.573 13.817 1.00 91.69 182 THR A O 1
ATOM 1417 N N . TYR A 1 183 ? -12.991 3.211 15.277 1.00 90.94 183 TYR A N 1
ATOM 1418 C CA . TYR A 1 183 ? -11.791 3.702 14.593 1.00 90.94 183 TYR A CA 1
ATOM 1419 C C . TYR A 1 183 ? -10.732 2.601 14.420 1.00 90.94 183 TYR A C 1
ATOM 1421 O O . TYR A 1 183 ? -10.302 2.335 13.298 1.00 90.94 183 TYR A O 1
ATOM 1429 N N . PHE A 1 184 ? -10.353 1.907 15.500 1.00 91.56 184 PHE A N 1
ATOM 1430 C CA . PHE A 1 184 ? -9.362 0.824 15.417 1.00 91.56 184 PHE A CA 1
ATOM 1431 C C . PHE A 1 184 ? -9.871 -0.376 14.607 1.00 91.56 184 PHE A C 1
ATOM 1433 O O . PHE A 1 184 ? -9.108 -0.976 13.849 1.00 91.56 184 PHE A O 1
ATOM 1440 N N . ALA A 1 185 ? -11.160 -0.703 14.720 1.00 93.81 185 ALA A N 1
ATOM 1441 C CA . ALA A 1 185 ? -11.788 -1.753 13.926 1.00 93.81 185 ALA A CA 1
ATOM 1442 C C . ALA A 1 185 ? -11.767 -1.423 12.420 1.00 93.81 185 ALA A C 1
ATOM 1444 O O . ALA A 1 185 ? -11.411 -2.274 11.607 1.00 93.81 185 ALA A O 1
ATOM 1445 N N . LEU A 1 186 ? -12.081 -0.180 12.042 1.00 92.75 186 LEU A N 1
ATOM 1446 C CA . LEU A 1 186 ? -12.033 0.283 10.653 1.00 92.75 186 LEU A CA 1
ATOM 1447 C C . LEU A 1 186 ? -10.608 0.322 10.098 1.00 92.75 186 LEU A C 1
ATOM 1449 O O . LEU A 1 186 ? -10.415 -0.027 8.935 1.00 92.75 186 LEU A O 1
ATOM 1453 N N . LEU A 1 187 ? -9.614 0.694 10.912 1.00 90.81 187 LEU A N 1
ATOM 1454 C CA . LEU A 1 187 ? -8.204 0.643 10.516 1.00 90.81 187 LEU A CA 1
ATOM 1455 C C . LEU A 1 187 ? -7.802 -0.792 10.149 1.00 90.81 187 LEU A C 1
ATOM 1457 O O . LEU A 1 187 ? -7.284 -1.028 9.059 1.00 90.81 187 LEU A O 1
ATOM 1461 N N . TYR A 1 188 ? -8.132 -1.764 11.004 1.00 92.69 188 TYR A N 1
ATOM 1462 C CA . TYR A 1 188 ? -7.886 -3.182 10.733 1.00 92.69 188 TYR A CA 1
ATOM 1463 C C . TYR A 1 188 ? -8.585 -3.675 9.453 1.00 92.69 188 TYR A C 1
ATOM 1465 O O . TYR A 1 188 ? -7.955 -4.308 8.601 1.00 92.69 188 TYR A O 1
ATOM 1473 N N . LEU A 1 189 ? -9.871 -3.352 9.274 1.00 92.19 189 LEU A N 1
ATOM 1474 C CA . LEU A 1 189 ? -10.616 -3.749 8.075 1.00 92.19 189 LEU A CA 1
ATOM 1475 C C . LEU A 1 189 ? -10.101 -3.067 6.802 1.00 92.19 189 LEU A C 1
ATOM 1477 O O . LEU A 1 189 ? -10.159 -3.672 5.734 1.00 92.19 189 LEU A O 1
ATOM 1481 N N . GLY A 1 190 ? -9.573 -1.845 6.900 1.00 88.94 190 GLY A N 1
ATOM 1482 C CA . GLY A 1 190 ? -8.920 -1.149 5.790 1.00 88.94 190 GLY A CA 1
ATOM 1483 C C . GLY A 1 190 ? -7.663 -1.874 5.306 1.00 88.94 190 GLY A C 1
ATOM 1484 O O . GLY A 1 190 ? -7.486 -2.054 4.099 1.00 88.94 190 GLY A O 1
ATOM 1485 N N . VAL A 1 191 ? -6.838 -2.368 6.237 1.00 89.12 191 VAL A N 1
ATOM 1486 C CA . VAL A 1 191 ? -5.658 -3.191 5.917 1.00 89.12 191 VAL A CA 1
ATOM 1487 C C . VAL A 1 191 ? -6.076 -4.503 5.258 1.00 89.12 191 VAL A C 1
ATOM 1489 O O . VAL A 1 191 ? -5.611 -4.807 4.161 1.00 89.12 191 VAL A O 1
ATOM 1492 N N . LEU A 1 192 ? -7.004 -5.248 5.871 1.00 89.69 192 LEU A N 1
ATOM 1493 C CA . LEU A 1 192 ? -7.507 -6.503 5.299 1.00 89.69 192 LEU A CA 1
ATOM 1494 C C . LEU A 1 192 ? -8.089 -6.308 3.902 1.00 89.69 192 LEU A C 1
ATOM 1496 O O . LEU A 1 192 ? -7.793 -7.084 2.998 1.00 89.69 192 LEU A O 1
ATOM 1500 N N . ARG A 1 193 ? -8.910 -5.268 3.719 1.00 87.06 193 ARG A N 1
ATOM 1501 C CA . ARG A 1 193 ? -9.487 -4.937 2.419 1.00 87.06 193 ARG A CA 1
ATOM 1502 C C . ARG A 1 193 ? -8.389 -4.686 1.395 1.00 87.06 193 ARG A C 1
ATOM 1504 O O . ARG A 1 193 ? -8.515 -5.185 0.287 1.00 87.06 193 ARG A O 1
ATOM 1511 N N . SER A 1 194 ? -7.346 -3.937 1.744 1.00 86.19 194 SER A N 1
ATOM 1512 C CA . SER A 1 194 ? -6.243 -3.645 0.821 1.00 86.19 194 SER A CA 1
ATOM 1513 C C . SER A 1 194 ? -5.559 -4.939 0.372 1.00 86.19 194 SER A C 1
ATOM 1515 O O . SER A 1 194 ? -5.427 -5.171 -0.825 1.00 86.19 194 SER A O 1
ATOM 1517 N N . LEU A 1 195 ? -5.270 -5.842 1.314 1.00 86.44 195 LEU A N 1
ATOM 1518 C CA . LEU A 1 195 ? -4.669 -7.156 1.052 1.00 86.44 195 LEU A CA 1
ATOM 1519 C C . LEU A 1 195 ? -5.569 -8.134 0.273 1.00 86.44 195 LEU A C 1
ATOM 1521 O O . LEU A 1 195 ? -5.085 -9.160 -0.190 1.00 86.44 195 LEU A O 1
ATOM 1525 N N . LEU A 1 196 ? -6.871 -7.861 0.119 1.00 85.94 196 LEU A N 1
ATOM 1526 C CA . LEU A 1 196 ? -7.739 -8.675 -0.744 1.00 85.94 196 LEU A CA 1
ATOM 1527 C C . LEU A 1 196 ? -7.543 -8.382 -2.233 1.00 85.94 196 LEU A C 1
ATOM 1529 O O . LEU A 1 196 ? -7.815 -9.252 -3.055 1.00 85.94 196 LEU A O 1
ATOM 1533 N N . TYR A 1 197 ? -7.123 -7.165 -2.582 1.00 83.31 197 TYR A N 1
ATOM 1534 C CA . TYR A 1 197 ? -6.973 -6.746 -3.980 1.00 83.31 197 TYR A CA 1
ATOM 1535 C C . TYR A 1 197 ? -5.537 -6.850 -4.482 1.00 83.31 197 TYR A C 1
ATOM 1537 O O . TYR A 1 197 ? -5.310 -6.841 -5.689 1.00 83.31 197 TYR A O 1
ATOM 1545 N N . VAL A 1 198 ? -4.573 -6.936 -3.568 1.00 85.88 198 VAL A N 1
ATOM 1546 C CA . VAL A 1 198 ? -3.146 -6.962 -3.879 1.00 85.88 198 VAL A CA 1
ATOM 1547 C C . VAL A 1 198 ? -2.442 -8.086 -3.118 1.00 85.88 198 VAL A C 1
ATOM 1549 O O . VAL A 1 198 ? -2.779 -8.350 -1.966 1.00 85.88 198 VAL A O 1
ATOM 1552 N N . PRO A 1 199 ? -1.445 -8.748 -3.725 1.00 81.56 199 PRO A N 1
ATOM 1553 C CA . PRO A 1 199 ? -0.775 -9.893 -3.112 1.00 81.56 199 PRO A CA 1
ATOM 1554 C C . PRO A 1 199 ? 0.125 -9.513 -1.927 1.00 81.56 199 PRO A C 1
ATOM 1556 O O . PRO A 1 199 ? 0.357 -10.338 -1.047 1.00 81.56 199 PRO A O 1
ATOM 1559 N N . ALA A 1 200 ? 0.648 -8.285 -1.899 1.00 85.81 200 ALA A N 1
ATOM 1560 C CA . ALA A 1 200 ? 1.583 -7.824 -0.875 1.00 85.81 200 ALA A CA 1
ATOM 1561 C C . ALA A 1 200 ? 1.526 -6.301 -0.687 1.00 85.81 200 ALA A C 1
ATOM 1563 O O . ALA A 1 200 ? 1.080 -5.578 -1.576 1.00 85.81 200 ALA A O 1
ATOM 1564 N N . LEU A 1 201 ? 2.026 -5.797 0.445 1.00 86.00 201 LEU A N 1
ATOM 1565 C CA . LEU A 1 201 ? 2.032 -4.359 0.762 1.00 86.00 201 LEU A CA 1
ATOM 1566 C C . LEU A 1 201 ? 2.952 -3.522 -0.139 1.00 86.00 201 LEU A C 1
ATOM 1568 O O . LEU A 1 201 ? 2.726 -2.330 -0.289 1.00 86.00 201 LEU A O 1
ATOM 1572 N N . ASN A 1 202 ? 3.955 -4.144 -0.756 1.00 86.62 202 ASN A N 1
ATOM 1573 C CA . ASN A 1 202 ? 4.873 -3.515 -1.708 1.00 86.62 202 ASN A CA 1
ATOM 1574 C C . ASN A 1 202 ? 4.406 -3.647 -3.170 1.00 86.62 202 ASN A C 1
ATOM 1576 O O . ASN A 1 202 ? 5.193 -3.422 -4.085 1.00 86.62 202 ASN A O 1
ATOM 1580 N N . THR A 1 203 ? 3.155 -4.056 -3.403 1.00 88.38 203 THR A N 1
ATOM 1581 C CA . THR A 1 203 ? 2.610 -4.151 -4.763 1.00 88.38 203 THR A CA 1
ATOM 1582 C C . THR A 1 203 ? 2.461 -2.752 -5.352 1.00 88.38 203 THR A C 1
ATOM 1584 O O . THR A 1 203 ? 1.824 -1.900 -4.739 1.00 88.38 203 THR A O 1
ATOM 1587 N N . VAL A 1 204 ? 2.987 -2.553 -6.559 1.00 88.31 204 VAL A N 1
ATOM 1588 C CA . VAL A 1 204 ? 2.751 -1.358 -7.378 1.00 88.31 204 VAL A CA 1
ATOM 1589 C C . VAL A 1 204 ? 1.750 -1.720 -8.472 1.00 88.31 204 VAL A C 1
ATOM 1591 O O . VAL A 1 204 ? 1.958 -2.665 -9.236 1.00 88.31 204 VAL A O 1
ATOM 1594 N N . LEU A 1 205 ? 0.638 -1.003 -8.531 1.00 85.88 205 LEU A N 1
ATOM 1595 C CA . LEU A 1 205 ? -0.433 -1.172 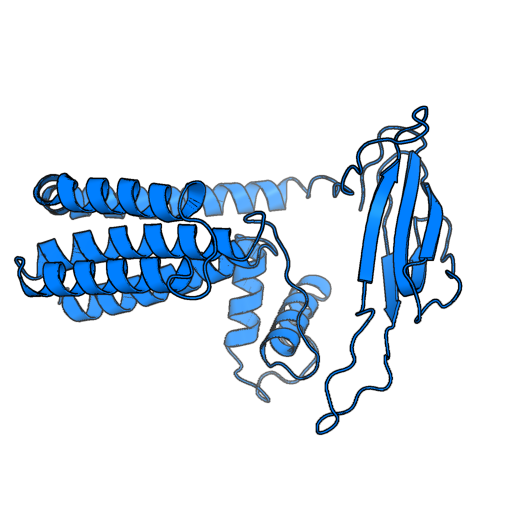-9.499 1.00 85.88 205 LEU A CA 1
ATOM 1596 C C . LEU A 1 205 ? -0.180 -0.281 -10.715 1.00 85.88 205 LEU A C 1
ATOM 1598 O O . LEU A 1 205 ? 0.026 0.928 -10.600 1.00 85.88 205 LEU A O 1
ATOM 1602 N N . LEU A 1 206 ? -0.283 -0.861 -11.907 1.00 80.69 206 LEU A N 1
ATOM 1603 C CA . LEU A 1 206 ? -0.243 -0.086 -13.143 1.00 80.69 206 LEU A CA 1
ATOM 1604 C C . LEU A 1 206 ? -1.459 0.843 -13.221 1.00 80.69 206 LEU A C 1
ATOM 1606 O O . LEU A 1 206 ? -2.595 0.433 -12.972 1.00 80.69 206 LEU A O 1
ATOM 1610 N N . ARG A 1 207 ? -1.210 2.109 -13.561 1.00 82.75 207 ARG A N 1
ATOM 1611 C CA . ARG A 1 207 ? -2.257 3.113 -13.769 1.00 82.75 207 ARG A CA 1
ATOM 1612 C C . ARG A 1 207 ? -2.609 3.201 -15.246 1.00 82.75 207 ARG A C 1
ATOM 1614 O O . ARG A 1 207 ? -1.745 3.086 -16.109 1.00 82.75 207 ARG A O 1
ATOM 1621 N N . ILE A 1 208 ? -3.884 3.440 -15.522 1.00 74.06 208 ILE A N 1
ATOM 1622 C CA . ILE A 1 208 ? -4.382 3.613 -16.887 1.00 74.06 208 ILE A CA 1
ATOM 1623 C C . ILE A 1 208 ? -4.097 5.051 -17.343 1.00 74.06 208 ILE A C 1
ATOM 1625 O O . ILE A 1 208 ? -4.184 5.996 -16.547 1.00 74.06 208 ILE A O 1
ATOM 1629 N N . GLY A 1 209 ? -3.770 5.210 -18.628 1.00 72.75 209 GLY A N 1
ATOM 1630 C CA . GLY A 1 209 ? -3.623 6.511 -19.277 1.00 72.75 209 GLY A CA 1
ATOM 1631 C C . GLY A 1 209 ? -4.869 7.387 -19.117 1.00 72.75 209 GLY A C 1
ATOM 1632 O O . GLY A 1 209 ? -5.994 6.894 -19.148 1.00 72.75 209 GLY A O 1
ATOM 1633 N N . GLY A 1 210 ? -4.666 8.691 -18.919 1.00 72.50 210 GLY A N 1
ATOM 1634 C CA . GLY A 1 210 ? -5.758 9.652 -18.720 1.00 72.50 210 GLY A CA 1
ATOM 1635 C C . GLY A 1 210 ? -6.397 9.631 -17.327 1.00 72.50 210 GLY A C 1
ATOM 1636 O O . GLY A 1 210 ? -7.386 10.327 -17.115 1.00 72.50 210 GLY A O 1
ATOM 1637 N N . SER A 1 211 ? -5.859 8.859 -16.376 1.00 81.62 211 SER A N 1
ATOM 1638 C CA . SER A 1 211 ? -6.266 8.950 -14.971 1.00 81.62 211 SER A CA 1
ATOM 1639 C C . SER A 1 211 ? -5.486 10.043 -14.241 1.00 81.62 211 SER A C 1
ATOM 1641 O O . SER A 1 211 ? -4.265 10.132 -14.376 1.00 81.62 211 SER A O 1
ATOM 1643 N N . ASP A 1 212 ? -6.174 10.816 -13.398 1.00 83.94 212 ASP A N 1
ATOM 1644 C CA . ASP A 1 212 ? -5.536 11.819 -12.532 1.00 83.94 212 ASP A CA 1
ATOM 1645 C C . ASP A 1 212 ? -4.426 11.198 -11.674 1.00 83.94 212 ASP A C 1
ATOM 1647 O O . ASP A 1 212 ? -3.378 11.805 -11.467 1.00 83.94 212 ASP A O 1
ATOM 1651 N N . PHE A 1 213 ? -4.630 9.956 -11.217 1.00 83.94 213 PHE A N 1
ATOM 1652 C CA . PHE A 1 213 ? -3.621 9.210 -10.472 1.00 83.94 213 PHE A CA 1
ATOM 1653 C C . PHE A 1 213 ? -2.319 9.082 -11.260 1.00 83.94 213 PHE A C 1
ATOM 1655 O O . PHE A 1 213 ? -1.284 9.462 -10.731 1.00 83.94 213 PHE A O 1
ATOM 1662 N N . LEU A 1 214 ? -2.348 8.620 -12.516 1.00 87.44 214 LEU A N 1
ATOM 1663 C CA . LEU A 1 214 ? -1.124 8.495 -13.317 1.00 87.44 214 LEU A CA 1
ATOM 1664 C C . LEU A 1 214 ? -0.384 9.837 -13.435 1.00 87.44 214 LEU A C 1
ATOM 1666 O O . LEU A 1 214 ? 0.840 9.873 -13.310 1.00 87.44 214 LEU A O 1
ATOM 1670 N N . THR A 1 215 ? -1.114 10.933 -13.641 1.00 87.94 215 THR A N 1
ATOM 1671 C CA . THR A 1 215 ? -0.537 12.281 -13.730 1.00 87.94 215 THR A CA 1
ATOM 1672 C C . THR A 1 215 ? 0.207 12.664 -12.450 1.00 87.94 215 THR A C 1
ATOM 1674 O O . THR A 1 215 ? 1.376 13.045 -12.502 1.00 87.94 215 THR A O 1
ATOM 1677 N N . TYR A 1 216 ? -0.428 12.518 -11.284 1.00 88.19 216 TYR A N 1
ATOM 1678 C CA . TYR A 1 216 ? 0.198 12.890 -10.012 1.00 88.19 216 TYR A CA 1
ATOM 1679 C C . TYR A 1 216 ? 1.336 11.954 -9.594 1.00 88.19 216 TYR A C 1
ATOM 1681 O O . TYR A 1 216 ? 2.320 12.433 -9.030 1.00 88.19 216 TYR A O 1
ATOM 1689 N N . GLU A 1 217 ? 1.246 10.663 -9.918 1.00 89.38 217 GLU A N 1
ATOM 1690 C CA . GLU A 1 217 ? 2.353 9.710 -9.760 1.00 89.38 217 GLU A CA 1
ATOM 1691 C C . GLU A 1 217 ? 3.560 10.128 -10.615 1.00 89.38 217 GLU A C 1
ATOM 1693 O O . GLU A 1 217 ? 4.699 10.143 -10.147 1.00 89.38 217 GLU A O 1
ATOM 1698 N N . SER A 1 218 ? 3.310 10.566 -11.853 1.00 88.75 218 SER A N 1
ATOM 1699 C CA . SER A 1 218 ? 4.360 11.016 -12.775 1.00 88.75 218 SER A CA 1
ATOM 1700 C C . SER A 1 218 ? 5.038 12.300 -12.283 1.00 88.75 218 SER A C 1
ATOM 1702 O O . SER A 1 218 ? 6.265 12.420 -12.337 1.00 88.75 218 SER A O 1
ATOM 1704 N N . PHE A 1 219 ? 4.268 13.245 -11.733 1.00 90.00 219 PHE A N 1
ATOM 1705 C CA . PHE A 1 219 ? 4.820 14.449 -11.105 1.00 90.00 219 PHE A CA 1
ATOM 1706 C C . PHE A 1 219 ? 5.637 14.122 -9.856 1.00 90.00 219 PHE A C 1
ATOM 1708 O O . PHE A 1 219 ? 6.749 14.629 -9.708 1.00 90.00 219 PHE A O 1
ATOM 1715 N N . ALA A 1 220 ? 5.124 13.258 -8.976 1.00 90.75 220 ALA A N 1
ATOM 1716 C CA . ALA A 1 220 ? 5.835 12.825 -7.777 1.00 90.75 220 ALA A CA 1
ATOM 1717 C C . ALA A 1 220 ? 7.174 12.163 -8.131 1.00 90.75 220 ALA A C 1
ATOM 1719 O O . ALA A 1 220 ? 8.207 12.486 -7.536 1.00 90.75 220 ALA A O 1
ATOM 1720 N N . ARG A 1 221 ? 7.173 11.308 -9.160 1.00 89.44 221 ARG A N 1
ATOM 1721 C CA . ARG A 1 221 ? 8.383 10.673 -9.682 1.00 89.44 221 ARG A CA 1
ATOM 1722 C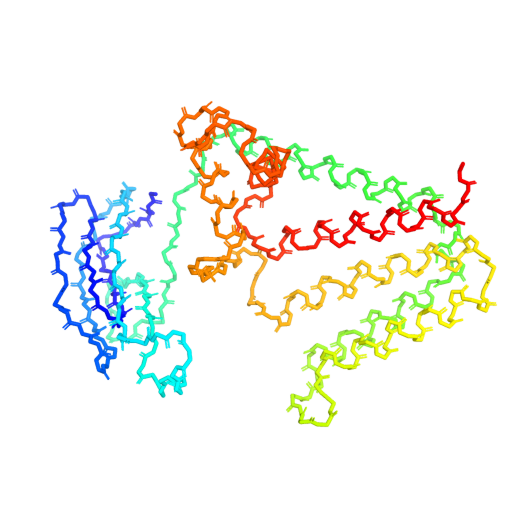 C . ARG A 1 221 ? 9.362 11.686 -10.276 1.00 89.44 221 ARG A C 1
ATOM 1724 O O . ARG A 1 221 ? 10.548 11.629 -9.970 1.00 89.44 221 ARG A O 1
ATOM 1731 N N . THR A 1 222 ? 8.872 12.650 -11.050 1.00 90.31 222 THR A N 1
ATOM 1732 C CA . THR A 1 222 ? 9.709 13.710 -11.638 1.00 90.31 222 THR A CA 1
ATOM 1733 C C . THR A 1 222 ? 10.366 14.572 -10.560 1.00 90.31 222 THR A C 1
ATOM 1735 O O . THR A 1 222 ? 11.548 14.895 -10.676 1.00 90.31 222 THR A O 1
ATOM 1738 N N . ILE A 1 223 ? 9.640 14.915 -9.488 1.00 91.00 223 ILE A N 1
ATOM 1739 C CA . ILE A 1 223 ? 10.199 15.641 -8.335 1.00 91.00 223 ILE A CA 1
ATOM 1740 C C . ILE A 1 223 ? 11.325 14.819 -7.695 1.00 91.00 223 ILE A C 1
ATOM 1742 O O . ILE A 1 223 ? 12.393 15.365 -7.422 1.00 91.00 223 ILE A O 1
ATOM 1746 N N . LEU A 1 224 ? 11.118 13.513 -7.496 1.00 88.62 224 LEU A N 1
ATOM 1747 C CA . LEU A 1 224 ? 12.125 12.620 -6.920 1.00 88.62 224 LEU A CA 1
ATOM 1748 C C . LEU A 1 224 ? 13.385 12.513 -7.792 1.00 88.62 224 LEU A C 1
ATOM 1750 O O . LEU A 1 224 ? 14.495 12.520 -7.265 1.00 88.62 224 LEU A O 1
ATOM 1754 N N . GLU A 1 225 ? 13.224 12.409 -9.111 1.00 87.62 225 GLU A N 1
ATOM 1755 C CA . GLU A 1 225 ? 14.339 12.203 -10.044 1.00 87.62 225 GLU A CA 1
ATOM 1756 C C . GLU A 1 225 ? 15.120 13.486 -10.346 1.00 87.62 225 GLU A C 1
ATOM 1758 O O . GLU A 1 225 ? 16.342 13.449 -10.476 1.00 87.62 225 GLU A O 1
ATOM 1763 N N . THR A 1 226 ? 14.430 14.623 -10.457 1.00 88.38 226 THR A N 1
ATOM 1764 C CA . THR A 1 226 ? 15.041 15.899 -10.871 1.00 88.38 226 THR A CA 1
ATOM 1765 C C . THR A 1 226 ? 15.330 16.844 -9.706 1.00 88.38 226 THR A C 1
ATOM 1767 O O . THR A 1 226 ? 16.097 17.792 -9.863 1.00 88.38 226 THR A O 1
ATOM 1770 N N . GLY A 1 227 ? 14.690 16.641 -8.550 1.00 85.81 227 GLY A N 1
ATOM 1771 C CA . GLY A 1 227 ? 14.692 17.585 -7.430 1.00 85.81 227 GLY A CA 1
ATOM 1772 C C . GLY A 1 227 ? 13.880 18.865 -7.677 1.00 85.81 227 GLY A C 1
ATOM 1773 O O . GLY A 1 227 ? 13.793 19.711 -6.786 1.00 85.81 227 GLY A O 1
ATOM 1774 N N . SER A 1 228 ? 13.278 19.035 -8.861 1.00 88.31 228 SER A N 1
ATOM 1775 C CA . SER A 1 228 ? 12.473 20.213 -9.188 1.00 88.31 228 SER A CA 1
ATOM 1776 C C . SER A 1 228 ? 11.068 20.096 -8.612 1.00 88.31 228 SER A C 1
ATOM 1778 O O . SER A 1 228 ? 10.337 19.160 -8.927 1.00 88.31 228 SER A O 1
ATOM 1780 N N . LEU A 1 229 ? 10.649 21.102 -7.840 1.00 85.25 229 LEU A N 1
ATOM 1781 C CA . LEU A 1 229 ? 9.292 21.194 -7.290 1.00 85.25 229 LEU A CA 1
ATOM 1782 C C . LEU A 1 229 ? 8.216 21.465 -8.351 1.00 85.25 229 LEU A C 1
ATOM 1784 O O . LEU A 1 229 ? 7.027 21.372 -8.046 1.00 85.25 229 LEU A O 1
ATOM 1788 N N . GLU A 1 230 ? 8.598 21.801 -9.581 1.00 83.44 230 GLU A N 1
ATOM 1789 C CA . GLU A 1 230 ? 7.650 21.916 -10.691 1.00 83.44 230 GLU A CA 1
ATOM 1790 C C . GLU A 1 230 ? 7.167 20.527 -11.129 1.00 83.44 230 GLU A C 1
ATOM 1792 O O . GLU A 1 230 ? 5.999 20.353 -11.468 1.00 83.44 230 GLU A O 1
ATOM 1797 N N . GLY A 1 231 ? 8.017 19.498 -11.043 1.00 76.62 231 GLY A N 1
ATOM 1798 C CA . GLY A 1 231 ? 7.617 18.127 -11.363 1.00 76.62 231 GLY A CA 1
ATOM 1799 C C . GLY A 1 231 ? 7.180 17.929 -12.818 1.00 76.62 231 GLY A C 1
ATOM 1800 O O . GLY A 1 231 ? 6.364 17.058 -13.075 1.00 76.62 231 GLY A O 1
ATOM 1801 N N . GLY A 1 232 ? 7.695 18.733 -13.756 1.00 74.00 232 GLY A N 1
ATOM 1802 C CA . GLY A 1 232 ? 7.403 18.613 -15.191 1.00 74.00 232 GLY A CA 1
ATOM 1803 C C . GLY A 1 232 ? 6.298 19.535 -15.720 1.00 74.00 232 GLY A C 1
ATOM 1804 O O . GLY A 1 232 ? 6.046 19.533 -16.921 1.00 74.00 232 GLY A O 1
ATOM 1805 N N . GLU A 1 233 ? 5.669 20.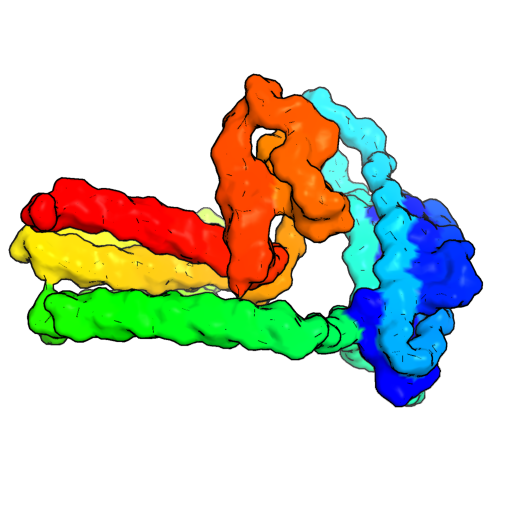353 -14.869 1.00 74.06 233 GLU A N 1
ATOM 1806 C CA . GLU A 1 233 ? 4.681 21.358 -15.282 1.00 74.06 233 GLU A CA 1
ATOM 1807 C C . GLU A 1 233 ? 4.639 22.553 -14.314 1.00 74.06 233 GLU A C 1
ATOM 1809 O O . GLU A 1 233 ? 4.974 22.434 -13.136 1.00 74.06 233 GLU A O 1
ATOM 1814 N N . ALA A 1 234 ? 4.149 23.705 -14.779 1.00 75.44 234 ALA A N 1
ATOM 1815 C CA . ALA A 1 234 ? 3.884 24.859 -13.928 1.00 75.44 234 ALA A CA 1
ATOM 1816 C C . ALA A 1 234 ? 3.034 24.502 -12.684 1.00 75.44 234 ALA A C 1
ATOM 1818 O O . ALA A 1 234 ? 2.056 23.747 -12.731 1.00 75.44 234 ALA A O 1
ATOM 1819 N N . ILE A 1 235 ? 3.400 25.098 -11.546 1.00 65.50 235 ILE A N 1
ATOM 1820 C CA . ILE A 1 235 ? 2.890 24.747 -10.209 1.00 65.50 235 ILE A CA 1
ATOM 1821 C C . ILE A 1 235 ? 1.361 24.923 -10.089 1.00 65.50 235 ILE A C 1
ATOM 1823 O O . ILE A 1 235 ? 0.720 24.168 -9.364 1.00 65.50 235 ILE A O 1
ATOM 1827 N N . PHE A 1 236 ? 0.754 25.860 -10.829 1.00 69.31 236 PHE A N 1
ATOM 1828 C CA . PHE A 1 236 ? -0.654 26.266 -10.665 1.00 69.31 236 PHE A CA 1
ATOM 1829 C C . PHE A 1 236 ? -1.642 25.706 -11.700 1.00 69.31 236 PHE A C 1
ATOM 1831 O O . PHE A 1 236 ? -2.758 26.212 -11.795 1.00 69.31 236 PHE A O 1
ATOM 1838 N N . TYR A 1 237 ? -1.261 24.699 -12.488 1.00 69.31 237 TYR A N 1
ATOM 1839 C CA . TYR A 1 237 ? -2.158 24.145 -13.510 1.00 69.31 237 TYR A CA 1
ATOM 1840 C C . TYR A 1 237 ? -3.153 23.107 -12.945 1.00 69.31 237 TYR A C 1
ATOM 1842 O O . TYR A 1 237 ? -4.356 23.204 -13.173 1.00 69.31 237 TYR A O 1
ATOM 1850 N N . TYR A 1 238 ? -2.663 22.164 -12.134 1.00 77.00 238 TYR A N 1
ATOM 1851 C CA . TYR A 1 238 ? -3.461 21.141 -11.434 1.00 77.00 238 TYR A CA 1
ATOM 1852 C C . TYR A 1 238 ? -3.696 21.485 -9.956 1.00 77.00 238 TYR A C 1
ATOM 1854 O O . TYR A 1 238 ? -3.389 22.592 -9.521 1.00 77.00 238 TYR A O 1
ATOM 1862 N N . GLN A 1 239 ? -4.201 20.535 -9.151 1.00 83.12 239 GLN A N 1
ATOM 1863 C CA . GLN A 1 239 ? -4.227 20.675 -7.692 1.00 83.12 239 GLN A CA 1
ATOM 1864 C C . GLN A 1 239 ? -2.778 20.736 -7.176 1.00 83.12 239 GLN A C 1
ATOM 1866 O O . GLN A 1 239 ? -2.090 19.710 -7.134 1.00 83.12 239 GLN A O 1
ATOM 1871 N N . PRO A 1 240 ? -2.281 21.922 -6.780 1.00 78.62 240 PRO A N 1
ATOM 1872 C CA . PRO A 1 240 ? -0.849 22.140 -6.597 1.00 78.62 240 PRO A CA 1
ATOM 1873 C C . PRO A 1 240 ? -0.294 21.316 -5.435 1.00 78.62 240 PRO A C 1
ATOM 1875 O O . PRO A 1 240 ? 0.820 20.818 -5.504 1.00 78.62 240 PRO A O 1
ATOM 1878 N N . LEU A 1 241 ? -1.087 21.122 -4.377 1.00 86.44 241 LEU A N 1
ATOM 1879 C CA . LEU A 1 241 ? -0.646 20.430 -3.168 1.00 86.44 241 LEU A CA 1
ATOM 1880 C C . LEU A 1 241 ? -0.480 18.917 -3.368 1.00 86.44 241 LEU A C 1
ATOM 1882 O O . LEU A 1 241 ? 0.368 18.303 -2.722 1.00 86.44 241 LEU A O 1
ATOM 1886 N N . PHE A 1 242 ? -1.279 18.309 -4.248 1.00 87.12 242 PHE A N 1
ATOM 1887 C CA . PHE A 1 242 ? -1.374 16.854 -4.320 1.00 87.12 242 PHE A CA 1
ATOM 1888 C C . PHE A 1 242 ? -0.085 16.212 -4.850 1.00 87.12 242 PHE A C 1
ATOM 1890 O O . PHE A 1 242 ? 0.347 15.203 -4.305 1.00 87.12 242 PHE A O 1
ATOM 1897 N N . ARG A 1 243 ? 0.614 16.846 -5.806 1.00 87.69 243 ARG A N 1
ATOM 1898 C CA . ARG A 1 243 ? 1.912 16.346 -6.309 1.00 87.69 243 ARG A CA 1
ATOM 1899 C C . ARG A 1 243 ? 2.976 16.244 -5.207 1.00 87.69 243 ARG A C 1
ATOM 1901 O O . ARG A 1 243 ? 3.736 15.281 -5.166 1.00 87.69 243 ARG A O 1
ATOM 1908 N N . TYR A 1 244 ? 2.998 17.209 -4.283 1.00 90.62 244 TYR A N 1
ATOM 1909 C CA . TYR A 1 244 ? 3.926 17.210 -3.150 1.00 90.62 244 TYR A CA 1
ATOM 1910 C C . TYR A 1 244 ? 3.519 16.189 -2.093 1.00 90.62 244 TYR A C 1
ATOM 1912 O O . TYR A 1 244 ? 4.379 15.518 -1.529 1.00 90.62 244 TYR A O 1
ATOM 1920 N N . PHE A 1 245 ? 2.215 16.049 -1.844 1.00 89.75 245 PHE A N 1
ATOM 1921 C CA . PHE A 1 245 ? 1.695 15.027 -0.944 1.00 89.75 245 PHE A CA 1
ATOM 1922 C C . PHE A 1 245 ? 2.039 13.618 -1.441 1.00 89.75 245 PHE A C 1
ATOM 1924 O O . PHE A 1 245 ? 2.563 12.822 -0.661 1.00 89.75 245 PHE A O 1
ATOM 1931 N N . SER A 1 246 ? 1.826 13.332 -2.731 1.00 89.88 246 SER A N 1
ATOM 1932 C CA . SER A 1 246 ? 2.248 12.076 -3.355 1.00 89.88 246 SER A CA 1
ATOM 1933 C C . SER A 1 246 ? 3.755 11.886 -3.200 1.00 89.88 246 SER A C 1
ATOM 1935 O O . SER A 1 246 ? 4.167 10.913 -2.577 1.00 89.88 246 SER A O 1
ATOM 1937 N N . TYR A 1 247 ? 4.580 12.850 -3.626 1.00 91.44 247 TYR A N 1
ATOM 1938 C CA . TYR A 1 247 ? 6.040 12.767 -3.480 1.00 91.44 247 TYR A CA 1
ATOM 1939 C C . TYR A 1 247 ? 6.487 12.423 -2.050 1.00 91.44 247 TYR A C 1
ATOM 1941 O O . TYR A 1 247 ? 7.238 11.470 -1.857 1.00 91.44 247 TYR A O 1
ATOM 1949 N N . VAL A 1 248 ? 5.997 13.148 -1.039 1.00 90.38 248 VAL A N 1
ATOM 1950 C CA . VAL A 1 248 ? 6.351 12.895 0.369 1.00 90.38 248 VAL A CA 1
ATOM 1951 C C . VAL A 1 248 ? 5.886 11.512 0.819 1.00 90.38 248 VAL A C 1
ATOM 1953 O O . VAL A 1 248 ? 6.606 10.828 1.544 1.00 90.38 248 VAL A O 1
ATOM 1956 N N . THR A 1 249 ? 4.704 11.081 0.383 1.00 89.88 249 THR A N 1
ATOM 1957 C CA . THR A 1 249 ? 4.174 9.764 0.745 1.00 89.88 249 THR A CA 1
ATOM 1958 C C . THR A 1 249 ? 5.036 8.645 0.163 1.00 89.88 249 THR A C 1
ATOM 1960 O O . THR A 1 249 ? 5.425 7.753 0.913 1.00 89.88 249 THR A O 1
ATOM 1963 N N . HIS A 1 250 ? 5.415 8.731 -1.115 1.00 89.62 250 HIS A N 1
ATOM 1964 C CA . HIS A 1 250 ? 6.334 7.780 -1.755 1.00 89.62 250 HIS A CA 1
ATOM 1965 C C . HIS A 1 250 ? 7.733 7.822 -1.141 1.00 89.62 250 HIS A C 1
ATOM 1967 O O . HIS A 1 250 ? 8.374 6.790 -0.960 1.00 89.62 250 HIS A O 1
ATOM 1973 N N . PHE A 1 251 ? 8.203 9.009 -0.758 1.00 88.44 251 PHE A N 1
ATOM 1974 C CA . PHE A 1 251 ? 9.499 9.163 -0.108 1.00 88.44 251 PHE A CA 1
ATOM 1975 C C . PHE A 1 251 ? 9.553 8.474 1.265 1.00 88.44 251 PHE A C 1
ATOM 1977 O O . PHE A 1 251 ? 10.591 7.930 1.636 1.00 88.44 251 PHE A O 1
ATOM 1984 N N . ILE A 1 252 ? 8.448 8.492 2.019 1.00 86.75 252 ILE A N 1
ATOM 1985 C CA . ILE A 1 252 ? 8.373 7.916 3.370 1.00 86.75 252 ILE A CA 1
ATOM 1986 C C . ILE A 1 252 ? 7.994 6.430 3.341 1.00 86.75 252 ILE A C 1
ATOM 1988 O O . ILE A 1 252 ? 8.611 5.634 4.042 1.00 86.75 252 ILE A O 1
ATOM 1992 N N . LEU A 1 253 ? 6.966 6.059 2.573 1.00 86.75 253 LEU A N 1
ATOM 1993 C CA . LEU A 1 253 ? 6.375 4.714 2.578 1.00 86.75 253 LEU A CA 1
ATOM 1994 C C . LEU A 1 253 ? 6.857 3.823 1.425 1.00 86.75 253 LEU A C 1
ATOM 1996 O O . LEU A 1 253 ? 6.548 2.630 1.405 1.00 86.75 253 LEU A O 1
ATOM 2000 N N . GLY A 1 254 ? 7.602 4.382 0.472 1.00 88.12 254 GLY A N 1
ATOM 2001 C CA . GLY A 1 254 ? 7.958 3.716 -0.776 1.00 88.12 254 GLY A CA 1
ATOM 2002 C C . GLY A 1 254 ? 6.801 3.674 -1.778 1.00 88.12 254 GLY A C 1
ATOM 2003 O O . GLY A 1 254 ? 5.766 4.311 -1.603 1.00 88.12 254 GLY A O 1
ATOM 2004 N N . ASP A 1 255 ? 6.979 2.877 -2.830 1.00 87.88 255 ASP A N 1
ATOM 2005 C CA . ASP A 1 255 ? 6.056 2.822 -3.975 1.00 87.88 255 ASP A CA 1
ATOM 2006 C C . ASP A 1 255 ? 4.880 1.847 -3.793 1.00 87.88 255 ASP A C 1
ATOM 2008 O O . ASP A 1 255 ? 4.064 1.669 -4.693 1.00 87.88 255 ASP A O 1
ATOM 2012 N N . GLY A 1 256 ? 4.777 1.197 -2.631 1.00 89.62 256 GLY A N 1
ATOM 2013 C CA . GLY A 1 256 ? 3.712 0.239 -2.346 1.00 89.62 256 GLY A CA 1
ATOM 2014 C C . GLY A 1 256 ? 2.343 0.909 -2.227 1.00 89.62 256 GLY A C 1
ATOM 2015 O O . GLY A 1 256 ? 1.991 1.430 -1.167 1.00 89.62 256 GLY A O 1
ATOM 2016 N N . ASP A 1 257 ? 1.520 0.808 -3.268 1.00 88.44 257 ASP A N 1
ATOM 2017 C CA . ASP A 1 257 ? 0.161 1.365 -3.297 1.00 88.44 257 ASP A CA 1
ATOM 2018 C C . ASP A 1 257 ? -0.731 0.980 -2.111 1.00 88.44 257 ASP A C 1
ATOM 2020 O O . ASP A 1 257 ? -1.475 1.831 -1.611 1.00 88.44 257 ASP A O 1
ATOM 2024 N N . PRO A 1 258 ? -0.686 -0.266 -1.601 1.00 89.44 258 PRO A N 1
ATOM 2025 C CA . PRO A 1 258 ? -1.481 -0.645 -0.442 1.00 89.44 258 PRO A CA 1
ATOM 2026 C C . PRO A 1 258 ? -1.127 0.170 0.799 1.00 89.44 258 PRO A C 1
ATOM 2028 O O . PRO A 1 258 ? -2.026 0.515 1.563 1.00 89.44 258 PRO A O 1
ATOM 2031 N N . LEU A 1 259 ? 0.150 0.511 1.003 1.00 88.19 259 LEU A N 1
ATOM 2032 C CA . LEU A 1 259 ? 0.578 1.332 2.139 1.00 88.19 259 LEU A CA 1
ATOM 2033 C C . LEU A 1 259 ? 0.012 2.747 2.030 1.00 88.19 259 LEU A C 1
ATOM 2035 O O . LEU A 1 259 ? -0.528 3.267 3.006 1.00 88.19 259 LEU A O 1
ATOM 2039 N N . ILE A 1 260 ? 0.055 3.327 0.831 1.00 87.19 260 ILE A N 1
ATOM 2040 C CA . ILE A 1 260 ? -0.509 4.650 0.535 1.00 87.19 260 ILE A CA 1
ATOM 2041 C C . ILE A 1 260 ? -2.023 4.648 0.769 1.00 87.19 260 ILE A C 1
ATOM 2043 O O . ILE A 1 260 ? -2.559 5.534 1.441 1.00 87.19 260 ILE A O 1
ATOM 2047 N N . ALA A 1 261 ? -2.720 3.615 0.290 1.00 86.44 261 ALA A N 1
ATOM 2048 C CA . ALA A 1 261 ? -4.155 3.455 0.498 1.00 86.44 261 ALA A CA 1
ATOM 2049 C C . ALA A 1 261 ? -4.513 3.296 1.987 1.00 86.44 261 ALA A C 1
ATOM 2051 O O . ALA A 1 261 ? -5.455 3.932 2.469 1.00 86.44 261 ALA A O 1
ATOM 2052 N N . ILE A 1 262 ? -3.752 2.491 2.737 1.00 87.69 262 ILE A N 1
ATOM 2053 C CA . ILE A 1 262 ? -3.932 2.307 4.185 1.00 87.69 262 ILE A CA 1
ATOM 2054 C C . ILE A 1 262 ? -3.688 3.623 4.930 1.00 87.69 262 ILE A C 1
ATOM 2056 O O . ILE A 1 262 ? -4.468 3.964 5.824 1.00 87.69 262 ILE A O 1
ATOM 2060 N N . LEU A 1 263 ? -2.657 4.385 4.557 1.00 87.19 263 LEU A N 1
ATOM 2061 C CA . LEU A 1 263 ? -2.366 5.692 5.141 1.00 87.19 263 LEU A CA 1
ATOM 2062 C C . LEU A 1 263 ? -3.522 6.671 4.897 1.00 87.19 263 LEU A C 1
ATOM 2064 O O . LEU A 1 263 ? -4.027 7.275 5.845 1.00 87.19 263 LEU A O 1
ATOM 2068 N N . ALA A 1 264 ? -3.988 6.784 3.651 1.00 85.25 264 ALA A N 1
ATOM 2069 C CA . ALA A 1 264 ? -5.101 7.658 3.285 1.00 85.25 264 ALA A CA 1
ATOM 2070 C C . ALA A 1 264 ? -6.388 7.292 4.043 1.00 85.25 264 ALA A C 1
ATOM 2072 O O . ALA A 1 264 ? -7.053 8.165 4.605 1.00 85.25 264 ALA A O 1
ATOM 2073 N N . LEU A 1 265 ? -6.710 5.996 4.134 1.00 85.00 265 LEU A N 1
ATOM 2074 C CA . LEU A 1 265 ? -7.843 5.504 4.923 1.00 85.00 265 LEU A CA 1
ATOM 2075 C C . LEU A 1 265 ? -7.675 5.797 6.417 1.00 85.00 265 LEU A C 1
ATOM 2077 O O . LEU A 1 265 ? -8.646 6.157 7.084 1.00 85.00 265 LEU A O 1
ATOM 2081 N N . THR A 1 266 ? -6.458 5.679 6.947 1.00 85.81 266 THR A N 1
ATOM 2082 C CA . THR A 1 266 ? -6.155 5.988 8.349 1.00 85.81 266 THR A CA 1
ATOM 2083 C C . THR A 1 266 ? -6.375 7.470 8.640 1.00 85.81 266 THR A C 1
ATOM 2085 O O . THR A 1 266 ? -7.074 7.791 9.600 1.00 85.81 266 THR A O 1
ATOM 2088 N N . PHE A 1 267 ? -5.876 8.373 7.789 1.00 85.31 267 PHE A N 1
ATOM 2089 C CA . PHE A 1 267 ? -6.112 9.813 7.932 1.00 85.31 267 PHE A CA 1
ATOM 2090 C C . PHE A 1 267 ? -7.590 10.182 7.804 1.00 85.31 267 PHE A C 1
ATOM 2092 O O . PHE A 1 267 ? -8.089 10.967 8.612 1.00 85.31 267 PHE A O 1
ATOM 2099 N N . LEU A 1 268 ? -8.309 9.589 6.847 1.00 84.69 268 LEU A N 1
ATOM 2100 C CA . LEU A 1 268 ? -9.748 9.805 6.693 1.00 84.69 268 LEU A CA 1
ATOM 2101 C C . LEU A 1 268 ? -10.508 9.378 7.956 1.00 84.69 268 LEU A C 1
ATOM 2103 O O . LEU A 1 268 ? -11.282 10.157 8.515 1.00 84.69 268 LEU A O 1
ATOM 2107 N N . ASN A 1 269 ? -10.242 8.163 8.444 1.00 83.38 269 ASN A N 1
ATOM 2108 C CA . ASN A 1 269 ? -10.848 7.640 9.667 1.00 83.38 269 ASN A CA 1
ATOM 2109 C C . ASN A 1 269 ? -10.489 8.500 10.884 1.00 83.38 269 ASN A C 1
ATOM 2111 O O . ASN A 1 269 ? -11.336 8.719 11.751 1.00 83.38 269 ASN A O 1
ATOM 2115 N N . PHE A 1 270 ? -9.259 9.013 10.946 1.00 83.62 270 PHE A N 1
ATOM 2116 C CA . PHE A 1 270 ? -8.803 9.879 12.027 1.00 83.62 270 PHE A CA 1
ATOM 2117 C C . PHE A 1 270 ? -9.498 11.246 12.000 1.00 83.62 270 PHE A C 1
ATOM 2119 O O . PHE A 1 270 ? -9.937 11.725 13.043 1.00 83.62 270 PHE A O 1
ATOM 2126 N N . GLY A 1 271 ? -9.682 11.848 10.821 1.00 81.62 271 GLY A N 1
ATOM 2127 C CA . GLY A 1 271 ? -10.432 13.097 10.666 1.00 81.62 271 GLY A CA 1
ATOM 2128 C C . GLY A 1 271 ? -11.891 12.960 11.111 1.00 81.62 271 GLY A C 1
ATOM 2129 O O . GLY A 1 271 ? -12.392 13.787 11.875 1.00 81.62 271 GLY A O 1
ATOM 2130 N N . VAL A 1 272 ? -12.550 11.866 10.713 1.00 74.81 272 VAL A N 1
ATOM 2131 C CA . VAL A 1 272 ? -13.903 11.528 11.183 1.00 74.81 272 VAL A CA 1
ATOM 2132 C C . VAL A 1 272 ? -13.907 11.350 12.702 1.00 74.81 272 VAL A C 1
ATOM 2134 O O . VAL A 1 272 ? -14.724 11.954 13.396 1.00 74.81 272 VAL A O 1
ATOM 2137 N N . PHE A 1 273 ? -12.965 10.574 13.239 1.00 80.00 273 PHE A N 1
ATOM 2138 C CA . PHE A 1 273 ? -12.822 10.370 14.677 1.00 80.00 273 PHE A CA 1
ATOM 2139 C C . PHE A 1 273 ? -12.710 11.703 15.433 1.00 80.00 273 PHE A C 1
ATOM 2141 O O . PHE A 1 273 ? -13.502 11.942 16.349 1.00 80.00 273 PHE A O 1
ATOM 2148 N N . LEU A 1 274 ? -11.822 12.605 14.998 1.00 78.12 274 LEU A N 1
ATOM 2149 C CA . LEU A 1 274 ? -11.647 13.931 15.595 1.00 78.12 274 LEU A CA 1
ATOM 2150 C C . LEU A 1 274 ? -12.944 14.749 15.589 1.00 78.12 274 LEU A C 1
ATOM 2152 O O . LEU A 1 274 ? -13.338 15.264 16.642 1.00 78.12 274 LEU A O 1
ATOM 2156 N N . MET A 1 275 ? -13.644 14.799 14.449 1.00 74.31 275 MET A N 1
ATOM 2157 C CA . MET A 1 275 ? -14.912 15.527 14.296 1.00 74.31 275 MET A CA 1
ATOM 2158 C C . MET A 1 275 ? -15.963 15.081 15.325 1.00 74.31 275 MET A C 1
ATOM 2160 O O . MET A 1 275 ? -16.718 15.899 15.857 1.00 74.31 275 MET A O 1
ATOM 2164 N N . PHE A 1 276 ? -16.007 13.786 15.645 1.00 71.00 276 PHE A N 1
ATOM 2165 C CA . PHE A 1 276 ? -16.984 13.237 16.582 1.00 71.00 276 PHE A CA 1
ATOM 2166 C C . PHE A 1 276 ? -16.529 13.237 18.045 1.00 71.00 276 PHE A C 1
ATOM 2168 O O . PHE A 1 276 ? -17.393 13.177 18.932 1.00 71.00 276 PHE A O 1
ATOM 2175 N N . THR A 1 277 ? -15.221 13.314 18.313 1.00 68.94 277 THR A N 1
ATOM 2176 C CA . THR A 1 277 ? -14.693 13.299 19.683 1.00 68.94 277 THR A CA 1
ATOM 2177 C C . THR A 1 277 ? -14.746 14.630 20.417 1.00 68.94 277 THR A C 1
ATOM 2179 O O . THR A 1 277 ? -14.646 14.577 21.640 1.00 68.94 277 THR A O 1
ATOM 2182 N N . LYS A 1 278 ? -14.967 15.769 19.734 1.00 58.53 278 LYS A N 1
ATOM 2183 C CA . LYS A 1 278 ? -14.886 17.119 20.337 1.00 58.53 278 LYS A CA 1
ATOM 2184 C C . LYS A 1 278 ? -13.713 17.201 21.329 1.00 58.53 278 LYS A C 1
ATOM 2186 O O . LYS A 1 278 ? -13.928 17.277 22.539 1.00 58.53 278 LYS A O 1
ATOM 2191 N N . LEU A 1 279 ? -12.494 17.066 20.809 1.00 49.41 279 LEU A N 1
ATOM 2192 C CA . LEU A 1 279 ? -11.325 17.608 21.501 1.00 49.41 279 LEU A CA 1
ATOM 2193 C C . LEU A 1 279 ? -11.432 19.135 21.511 1.00 49.41 279 LEU A C 1
ATOM 2195 O O . LEU A 1 279 ? -11.915 19.677 20.490 1.00 49.41 279 LEU A O 1
#

pLDDT: mean 85.22, std 9.72, range [49.41, 97.12]

Secondary structure (DSSP, 8-state):
-EEESSSEEEEEEEEEEEEEESSS-EEEEEEEEEEEEEEEEEE-SEEE--EEEEE------TTSPPP-----EEEEEEE-TT-SS---EEPPBPPPPHHHHHHHHHHHHHHHHHHHHHHHHHHHHHHHSHHHHHHHHHHHHHHHHT----SSS-HHHHHHHHHHHHHHHHHHS-HHHHHHHHHHHHHHHHHHHHHHHSSSTTPPPPPPTT-HHHHHHHHHHHHHHH--TTTTS-TTSS-HHHHHHHHHHHHHH-S-HHHHHHHHHHHHHHHHHHHHH--